Protein AF-A0A496WI89-F1 (afdb_monomer)

Foldseek 3Di:
DPDDFQVVQQVVVCVVCVVVPKHKFKKFFAPPCAQCLVVDDDDPVRGDHIWMWTDDPNDIDIGRSVQPQFFADPVFAAFDRGQWIWTDDPVGDDIDGGDADLAAEFKEKEWEWELLCVVPFFIKIKIKMKGGHPRLSVVVVDCVVDDVVVVQVVVVVVVCVQWVFDWDWPFTWDFPDQDRHNRMTMIMTMTTTDPQDDPDPPDPDLKIKGFACVLVQQDADPDLQFKDFRNRRYKYKYKYKYFASFFADWDKDKDWDDDQFKTWIWIWTGDGGMTMIMIMIGTNDRIDGSVCNVVSVLVSVLVNLVRIDMDGSHGDDPPDDSVVVVVVSNVVSVVVVVVVVVD

Solvent-accessible surface area (backbone atoms only — not comparable to full-atom values): 18658 Å² total; per-residue (Å²): 137,92,80,66,56,45,64,55,37,28,50,51,52,30,54,55,38,44,74,74,73,35,53,44,41,51,23,39,25,25,91,82,58,23,66,55,54,81,76,53,77,94,55,79,85,65,47,81,45,42,28,32,39,36,50,55,96,92,41,81,46,64,49,54,66,75,63,60,64,73,41,30,42,90,87,29,38,42,64,60,93,30,35,34,29,34,49,63,52,99,85,63,62,69,77,39,78,53,69,72,66,34,64,47,73,30,39,37,41,32,43,38,38,42,26,55,52,38,93,80,48,63,33,33,40,38,41,39,38,38,26,23,24,53,49,20,20,50,50,48,37,49,57,74,74,46,58,68,67,58,55,28,47,59,51,49,56,47,51,30,66,32,36,71,48,50,72,43,81,76,36,63,67,37,81,78,44,79,41,56,61,66,12,36,30,29,34,40,30,30,31,36,42,71,72,83,79,75,88,56,97,81,68,92,69,66,54,47,47,38,52,49,69,69,43,71,27,46,68,80,75,93,60,66,84,46,67,44,70,39,66,42,66,27,14,39,39,41,39,38,40,39,34,38,72,53,73,42,70,76,46,75,50,74,50,76,50,73,60,85,51,35,39,40,39,37,41,36,38,32,57,60,37,36,42,39,37,41,37,39,41,32,40,65,45,57,63,40,51,39,89,47,43,71,63,48,50,54,53,39,50,55,48,48,73,60,26,61,46,75,48,55,68,62,80,58,58,97,82,67,58,69,66,58,60,52,47,52,59,55,45,60,63,49,56,57,56,57,56,65,74,76,109

Sequence (343 aa):
KGAGDCKGKSNLLIVLLNSIGVTANPVLVNTRIGNALSHYKPSACHFNHVIIRVEMAGKTYYFDPTMQHQAGDFEHAAHLDLGYGLNLTAAGEDLVKLPRDISRKLFEIRHRFDFREAGKGNGSVTITRKFLAQHADRTRSYIASSEITDVQKDYFERAEEDCGLELLTVKPFTVVKDDANTNLLVTEEQYEITNMDSDDEDDEDDEVFVTTTFHRGFPYPDDKKFQLQISADGELEHYIDVLYPSEIPEEQCSSKASNPYFKYHKEVWSEGKALHFYTRVTPLREVVDHADIGEYESAARQLYRRRYSKFPYQSIAAGSTICVAMAALLLLASLIAAIIAVL

pLDDT: mean 85.81, std 16.45, range [30.09, 98.81]

Radius of gyration: 23.81 Å; Cα contacts (8 Å, |Δi|>4): 672; chains: 1; bounding box: 68×57×63 Å

Structure (mmCIF, N/CA/C/O backbone):
data_AF-A0A496WI89-F1
#
_entry.id   AF-A0A496WI89-F1
#
loop_
_atom_site.group_PDB
_atom_site.id
_atom_site.type_symbol
_atom_site.label_atom_id
_atom_site.label_alt_id
_atom_site.label_comp_id
_atom_site.label_asym_id
_atom_site.label_entity_id
_atom_site.label_seq_id
_atom_site.pdbx_PDB_ins_code
_atom_site.Cartn_x
_atom_site.Cartn_y
_atom_site.Cartn_z
_atom_site.occupancy
_atom_site.B_iso_or_equiv
_atom_site.auth_seq_id
_atom_site.auth_comp_id
_atom_site.auth_asym_id
_atom_site.auth_atom_id
_atom_site.pdbx_PDB_model_num
ATOM 1 N N . LYS A 1 1 ? -15.309 28.725 11.451 1.00 44.81 1 LYS A N 1
ATOM 2 C CA . LYS A 1 1 ? -14.575 28.000 12.519 1.00 44.81 1 LYS A CA 1
ATOM 3 C C . LYS A 1 1 ? -14.778 26.503 12.280 1.00 44.81 1 LYS A C 1
ATOM 5 O O . LYS A 1 1 ? -15.755 25.962 12.764 1.00 44.81 1 LYS A O 1
ATOM 10 N N . GLY A 1 2 ? -13.954 25.884 11.429 1.00 55.56 2 GLY A N 1
ATOM 11 C CA . GLY A 1 2 ? -14.119 24.489 10.974 1.00 55.56 2 GLY A CA 1
ATOM 12 C C . GLY A 1 2 ? -13.225 23.475 11.698 1.00 55.56 2 GLY A C 1
ATOM 13 O O . GLY A 1 2 ? -12.989 22.394 11.175 1.00 55.56 2 GLY A O 1
ATOM 14 N N . ALA A 1 3 ? -12.687 23.829 12.867 1.00 61.66 3 ALA A N 1
ATOM 15 C CA . ALA A 1 3 ? -11.814 22.959 13.647 1.00 61.66 3 ALA A CA 1
ATOM 16 C C . ALA A 1 3 ? -12.557 22.457 14.892 1.00 61.66 3 ALA A C 1
ATOM 18 O O . ALA A 1 3 ? -13.118 23.253 15.644 1.00 61.66 3 ALA A O 1
ATOM 19 N N . GLY A 1 4 ? -12.548 21.142 15.089 1.00 69.88 4 GLY A N 1
ATOM 20 C CA . GLY A 1 4 ? -13.033 20.451 16.279 1.00 69.88 4 GLY A CA 1
ATOM 21 C C . GLY A 1 4 ? -12.115 19.267 16.568 1.00 69.88 4 GLY A C 1
ATOM 22 O O . GLY A 1 4 ? -11.526 18.713 15.634 1.00 69.88 4 GLY A O 1
ATOM 23 N N . ASP A 1 5 ? -11.964 18.918 17.843 1.00 85.00 5 ASP A N 1
ATOM 24 C CA . ASP A 1 5 ? -11.234 17.721 18.263 1.00 85.00 5 ASP A CA 1
ATOM 25 C C . ASP A 1 5 ? -12.023 16.441 17.917 1.00 85.00 5 ASP A C 1
ATOM 27 O O . ASP A 1 5 ? -13.128 16.494 17.363 1.00 85.00 5 ASP A O 1
ATOM 31 N N . CYS A 1 6 ? -11.458 15.269 18.221 1.00 88.31 6 CYS A N 1
ATOM 32 C CA . CYS A 1 6 ? -12.109 13.992 17.927 1.00 88.31 6 CYS A CA 1
ATOM 33 C C . CYS A 1 6 ? -13.475 13.846 18.593 1.00 88.31 6 CYS A C 1
ATOM 35 O O . CYS A 1 6 ? -14.407 13.328 17.986 1.00 88.31 6 CYS A O 1
ATOM 37 N N . LYS A 1 7 ? -13.639 14.389 19.799 1.00 90.12 7 LYS A N 1
ATOM 38 C CA . LYS A 1 7 ? -14.901 14.346 20.537 1.00 90.12 7 LYS A CA 1
ATOM 39 C C . LYS A 1 7 ? -15.954 15.216 19.863 1.00 90.12 7 LYS A C 1
ATOM 41 O O . LYS A 1 7 ? -17.071 14.757 19.645 1.00 90.12 7 LYS A O 1
ATOM 46 N N . GLY A 1 8 ? -15.596 16.444 19.493 1.00 90.75 8 GLY A N 1
ATOM 47 C CA . GLY A 1 8 ? -16.490 17.389 18.836 1.00 90.75 8 GLY A CA 1
ATOM 48 C C . GLY A 1 8 ? -16.953 16.906 17.464 1.00 90.75 8 GLY A C 1
ATOM 49 O O . GLY A 1 8 ? -18.152 16.916 17.190 1.00 90.75 8 GLY A O 1
ATOM 50 N N . LYS A 1 9 ? -16.024 16.441 16.618 1.00 92.69 9 LYS A N 1
ATOM 51 C CA . LYS A 1 9 ? -16.350 15.942 15.271 1.00 92.69 9 LYS A CA 1
ATOM 52 C C . LYS A 1 9 ? -17.190 14.665 15.321 1.00 92.69 9 LYS A C 1
ATOM 54 O O . LYS A 1 9 ? -18.207 14.588 14.634 1.00 92.69 9 LYS A O 1
ATOM 59 N N . SER A 1 10 ? -16.814 13.708 16.171 1.00 93.56 10 SER A N 1
ATOM 60 C CA . SER A 1 10 ? -17.569 12.464 16.344 1.00 93.56 10 SER A CA 1
ATOM 61 C C . SER A 1 10 ? -18.965 12.720 16.899 1.00 93.56 10 SER A C 1
ATOM 63 O O . SER A 1 10 ? -19.940 12.226 16.339 1.00 93.56 10 SER A O 1
ATOM 65 N N . ASN A 1 11 ? -19.095 13.565 17.927 1.00 94.12 11 ASN A N 1
ATOM 66 C CA . ASN A 1 11 ? -20.400 13.909 18.489 1.00 94.12 11 ASN A CA 1
ATOM 67 C C . ASN A 1 11 ? -21.301 14.631 17.476 1.00 94.12 11 ASN A C 1
ATOM 69 O O . ASN A 1 11 ? -22.482 14.312 17.377 1.00 94.12 11 ASN A O 1
ATOM 73 N N . LEU A 1 12 ? -20.754 15.571 16.697 1.00 94.50 12 LEU A N 1
ATOM 74 C CA . LEU A 1 12 ? -21.520 16.261 15.659 1.00 94.50 12 LEU A CA 1
ATOM 75 C C . LEU A 1 12 ? -22.074 15.272 14.625 1.00 94.50 12 LEU A C 1
ATOM 77 O O . LEU A 1 12 ? -23.265 15.317 14.327 1.00 94.50 12 LEU A O 1
ATOM 81 N N . LEU A 1 13 ? -21.241 14.362 14.109 1.00 94.69 13 LEU A N 1
ATOM 82 C CA . LEU A 1 13 ? -21.689 13.389 13.113 1.00 94.69 13 LEU A CA 1
ATOM 83 C C . LEU A 1 13 ? -22.715 12.402 13.690 1.00 94.69 13 LEU A C 1
ATOM 85 O O . LEU A 1 13 ? -23.710 12.116 13.032 1.00 94.69 13 LEU A O 1
ATOM 89 N N . ILE A 1 14 ? -22.529 11.948 14.933 1.00 95.50 14 ILE A N 1
ATOM 90 C CA . ILE A 1 14 ? -23.504 11.100 15.637 1.00 95.50 14 ILE A CA 1
ATOM 91 C C . ILE A 1 14 ? -24.869 11.790 15.729 1.00 95.50 14 ILE A C 1
ATOM 93 O O . ILE A 1 14 ? -25.887 11.181 15.404 1.00 95.50 14 ILE A O 1
ATOM 97 N N . VAL A 1 15 ? -24.908 13.060 16.148 1.00 96.00 15 VAL A N 1
ATOM 98 C CA . VAL A 1 15 ? -26.162 13.825 16.258 1.00 96.00 15 VAL A CA 1
ATOM 99 C C . VAL A 1 15 ? -26.835 13.972 14.895 1.00 96.00 15 VAL A C 1
ATOM 101 O O . VAL A 1 15 ? -28.047 13.781 14.794 1.00 96.00 15 VAL A O 1
ATOM 104 N N . LEU A 1 16 ? -26.063 14.262 13.843 1.00 96.31 16 LEU A N 1
ATOM 105 C CA . LEU A 1 16 ? -26.594 14.392 12.487 1.00 96.31 16 LEU A CA 1
ATOM 106 C C . LEU A 1 16 ? -27.193 13.070 11.987 1.00 96.31 16 LEU A C 1
ATOM 108 O O . LEU A 1 16 ? -28.344 13.060 11.553 1.00 96.31 16 LEU A O 1
ATOM 112 N N . LEU A 1 17 ? -26.468 11.955 12.115 1.00 95.56 17 LEU A N 1
ATOM 113 C CA . LEU A 1 17 ? -26.939 10.630 11.696 1.00 95.56 17 LEU A CA 1
ATOM 114 C C . LEU A 1 17 ? -28.193 10.200 12.468 1.00 95.56 17 LEU A C 1
ATOM 116 O O . LEU A 1 17 ? -29.199 9.835 11.857 1.00 95.56 17 LEU A O 1
ATOM 120 N N . ASN A 1 18 ? -28.184 10.343 13.795 1.00 95.19 18 ASN A N 1
ATOM 121 C CA . ASN A 1 18 ? -29.340 9.989 14.618 1.00 95.19 18 ASN A CA 1
ATOM 122 C C . ASN A 1 18 ? -30.571 10.850 14.278 1.00 95.19 18 ASN A C 1
ATOM 124 O O . ASN A 1 18 ? -31.691 10.343 14.306 1.00 95.19 18 ASN A O 1
ATOM 128 N N . SER A 1 19 ? -30.395 12.124 13.901 1.00 96.81 19 SER A N 1
ATOM 129 C CA . SER A 1 19 ? -31.521 13.001 13.537 1.00 96.81 19 SER A CA 1
ATOM 130 C C . SER A 1 19 ? -32.219 12.618 12.225 1.00 96.81 19 SER A C 1
ATOM 132 O O . SER A 1 19 ? -33.384 12.963 12.038 1.00 96.81 19 SER A O 1
ATOM 134 N N . ILE A 1 20 ? -31.540 11.869 11.347 1.00 96.25 20 ILE A N 1
ATOM 135 C CA . ILE A 1 20 ? -32.110 11.312 10.110 1.00 96.25 20 ILE A CA 1
ATOM 136 C C . ILE A 1 20 ? -32.465 9.820 10.236 1.00 96.25 20 ILE A C 1
ATOM 138 O O . ILE A 1 20 ? -32.743 9.167 9.233 1.00 96.25 20 ILE A O 1
ATOM 142 N N . GLY A 1 21 ? -32.467 9.274 11.458 1.00 94.19 21 GLY A N 1
ATOM 143 C CA . GLY A 1 21 ? -32.852 7.886 11.731 1.00 94.19 21 GLY A CA 1
ATOM 144 C C . GLY A 1 21 ? -31.761 6.842 11.472 1.00 94.19 21 GLY A C 1
ATOM 145 O O . GLY A 1 21 ? -32.071 5.655 11.429 1.00 94.19 21 GLY A O 1
ATOM 146 N N . VAL A 1 22 ? -30.499 7.254 11.314 1.00 94.69 22 VAL A N 1
ATOM 147 C CA . VAL A 1 22 ? -29.350 6.342 11.211 1.00 94.69 22 VAL A CA 1
ATOM 148 C C . VAL A 1 22 ? -28.704 6.198 12.584 1.00 94.69 22 VAL A C 1
ATOM 150 O O . VAL A 1 22 ? -28.155 7.159 13.121 1.00 94.69 22 VAL A O 1
ATOM 153 N N . THR A 1 23 ? -28.753 4.995 13.155 1.00 93.88 23 THR A N 1
ATOM 154 C CA . THR A 1 23 ? -28.214 4.726 14.491 1.00 93.88 23 THR A CA 1
ATOM 155 C C . THR A 1 23 ? -26.692 4.850 14.502 1.00 93.88 23 THR A C 1
ATOM 157 O O . THR A 1 23 ? -25.988 4.084 13.840 1.00 93.88 23 THR A O 1
ATOM 160 N N . ALA A 1 24 ? -26.182 5.796 15.291 1.00 94.69 24 ALA A N 1
ATOM 161 C CA . ALA A 1 24 ? -24.753 6.016 15.476 1.00 94.69 24 ALA A CA 1
ATOM 162 C C . ALA A 1 24 ? -24.384 6.206 16.954 1.00 94.69 24 ALA A C 1
ATOM 164 O O . ALA A 1 24 ? -25.098 6.882 17.697 1.00 94.69 24 ALA A O 1
ATOM 165 N N . ASN A 1 25 ? -23.246 5.639 17.369 1.00 93.69 25 ASN A N 1
ATOM 166 C CA . ASN A 1 25 ? -22.744 5.692 18.748 1.00 93.69 25 ASN A CA 1
ATOM 167 C C . ASN A 1 25 ? -21.228 5.952 18.787 1.00 93.69 25 ASN A C 1
ATOM 169 O O . ASN A 1 25 ? -20.521 5.573 17.848 1.00 93.69 25 ASN A O 1
ATOM 173 N N . PRO A 1 26 ? -20.699 6.575 19.856 1.00 95.00 26 PRO A N 1
ATOM 174 C CA . PRO A 1 26 ? -19.266 6.787 19.989 1.00 95.00 26 PRO A CA 1
ATOM 175 C C . PRO A 1 26 ? -18.542 5.496 20.382 1.00 95.00 26 PRO A C 1
ATOM 177 O O . PRO A 1 26 ? -19.055 4.679 21.149 1.00 95.00 26 PRO A O 1
ATOM 180 N N . VAL A 1 27 ? -17.312 5.352 19.894 1.00 95.31 27 VAL A N 1
ATOM 181 C CA . VAL A 1 27 ? -16.417 4.242 20.238 1.00 95.31 27 VAL A CA 1
ATOM 182 C C . VAL A 1 27 ? -15.089 4.815 20.702 1.00 95.31 27 VAL A C 1
ATOM 184 O O . VAL A 1 27 ? -14.464 5.613 19.997 1.00 95.31 27 VAL A O 1
ATOM 187 N N . LEU A 1 28 ? -14.657 4.421 21.897 1.00 94.44 28 LEU A N 1
ATOM 188 C CA . LEU A 1 28 ? -13.350 4.794 22.426 1.00 94.44 28 LEU A CA 1
ATOM 189 C C . LEU A 1 28 ? -12.292 3.824 21.911 1.00 94.44 28 LEU A C 1
ATOM 191 O O . LEU A 1 28 ? -12.467 2.610 21.982 1.00 94.44 28 LEU A O 1
ATOM 195 N N . VAL A 1 29 ? -11.177 4.359 21.429 1.00 94.75 29 VAL A N 1
ATOM 196 C CA . VAL A 1 29 ? -10.090 3.577 20.827 1.00 94.75 29 VAL A CA 1
ATOM 197 C C . VAL A 1 29 ? -8.729 4.090 21.294 1.00 94.75 29 VAL A C 1
ATOM 199 O O . VAL A 1 29 ? -8.611 5.161 21.904 1.00 94.75 29 VAL A O 1
ATOM 202 N N . ASN A 1 30 ? -7.685 3.319 20.996 1.00 93.75 30 ASN A N 1
ATOM 203 C CA . ASN A 1 30 ? -6.306 3.755 21.147 1.00 93.75 30 ASN A CA 1
ATOM 204 C C . ASN A 1 30 ? -5.579 3.691 19.801 1.00 93.75 30 ASN A C 1
ATOM 206 O O . ASN A 1 30 ? -5.366 2.615 19.255 1.00 93.75 30 ASN A O 1
ATOM 210 N N . THR A 1 31 ? -5.143 4.844 19.301 1.00 90.06 31 THR A N 1
ATOM 211 C CA . THR A 1 31 ? -4.475 4.973 17.994 1.00 90.06 31 THR A CA 1
ATOM 212 C C . THR A 1 31 ? -3.024 4.489 17.965 1.00 90.06 31 THR A C 1
ATOM 214 O O . THR A 1 31 ? -2.379 4.575 16.927 1.00 90.06 31 THR A O 1
ATOM 217 N N . ARG A 1 32 ? -2.472 4.032 19.098 1.00 86.94 32 ARG A N 1
ATOM 218 C CA . ARG A 1 32 ? -1.053 3.658 19.230 1.00 86.94 32 ARG A CA 1
ATOM 219 C C . ARG A 1 32 ? -0.836 2.186 19.546 1.00 86.94 32 ARG A C 1
ATOM 221 O O . ARG A 1 32 ? 0.084 1.595 19.003 1.00 86.94 32 ARG A O 1
ATOM 228 N N . ILE A 1 33 ? -1.636 1.610 20.444 1.00 85.25 33 ILE A N 1
ATOM 229 C CA . ILE A 1 33 ? -1.416 0.228 20.914 1.00 85.25 33 ILE A CA 1
ATOM 230 C C . ILE A 1 33 ? -2.251 -0.811 20.153 1.00 85.25 33 ILE A C 1
ATOM 232 O O . ILE A 1 33 ? -1.965 -1.999 20.259 1.00 85.25 33 ILE A O 1
ATOM 236 N N . GLY A 1 34 ? -3.261 -0.381 19.384 1.00 84.94 34 GLY A N 1
ATOM 237 C CA . GLY A 1 34 ? -4.021 -1.229 18.462 1.00 84.94 34 GLY A CA 1
ATOM 238 C C . GLY A 1 34 ? -4.510 -2.540 19.088 1.00 84.94 34 GLY A C 1
ATOM 239 O O . GLY A 1 34 ? -5.256 -2.544 20.069 1.00 84.94 34 GLY A O 1
ATOM 240 N N . ASN A 1 35 ? -4.051 -3.665 18.530 1.00 84.88 35 ASN A N 1
ATOM 241 C CA . ASN A 1 35 ? -4.403 -5.016 18.977 1.00 84.88 35 ASN A CA 1
ATOM 242 C C . ASN A 1 35 ? -4.004 -5.316 20.426 1.00 84.88 35 ASN A C 1
ATOM 244 O O . ASN A 1 35 ? -4.680 -6.099 21.086 1.00 84.88 35 ASN A O 1
ATOM 248 N N . ALA A 1 36 ? -2.965 -4.665 20.952 1.00 84.38 36 ALA A N 1
ATOM 249 C CA . ALA A 1 36 ? -2.506 -4.913 22.312 1.00 84.38 36 ALA A CA 1
ATOM 250 C C . ALA A 1 36 ? -3.501 -4.427 23.378 1.00 84.38 36 ALA A C 1
ATOM 252 O O . ALA A 1 36 ? -3.414 -4.875 24.519 1.00 84.38 36 ALA A O 1
ATOM 253 N N . LEU A 1 37 ? -4.462 -3.551 23.033 1.00 87.75 37 LEU A N 1
ATOM 254 C CA . LEU A 1 37 ? -5.436 -2.988 23.977 1.00 87.75 37 LEU A CA 1
ATOM 255 C C . LEU A 1 37 ? -6.208 -4.071 24.754 1.00 87.75 37 LEU A C 1
ATOM 257 O O . LEU A 1 37 ? -6.473 -3.879 25.939 1.00 87.75 37 LEU A O 1
ATOM 261 N N . SER A 1 38 ? -6.500 -5.224 24.140 1.00 87.25 38 SER A N 1
ATOM 262 C CA . SER A 1 38 ? -7.197 -6.343 24.797 1.00 87.25 38 SER A CA 1
ATOM 263 C C . SER A 1 38 ? -6.405 -6.998 25.935 1.00 87.25 38 SER A C 1
ATOM 265 O O . SER A 1 38 ? -6.982 -7.717 26.746 1.00 87.25 38 SER A O 1
ATOM 267 N N . HIS A 1 39 ? -5.092 -6.768 26.014 1.00 85.44 39 HIS A N 1
ATOM 268 C CA . HIS A 1 39 ? -4.224 -7.312 27.062 1.00 85.44 39 HIS A CA 1
ATOM 269 C C . HIS A 1 39 ? -4.028 -6.352 28.246 1.00 85.44 39 HIS A C 1
ATOM 271 O O . HIS A 1 39 ? -3.444 -6.734 29.264 1.00 85.44 39 HIS A O 1
ATOM 277 N N . TYR A 1 40 ? -4.517 -5.112 28.147 1.00 85.50 40 TYR A N 1
ATOM 278 C CA . TYR A 1 40 ? -4.438 -4.140 29.233 1.00 85.50 40 TYR A CA 1
ATOM 279 C C . TYR A 1 40 ? -5.596 -4.309 30.218 1.00 85.50 40 TYR A C 1
ATOM 281 O O . TYR A 1 40 ? -6.720 -4.651 29.857 1.00 85.50 40 TYR A O 1
ATOM 289 N N . LYS A 1 41 ? -5.337 -4.001 31.493 1.00 87.06 41 LYS A N 1
ATOM 290 C CA . LYS A 1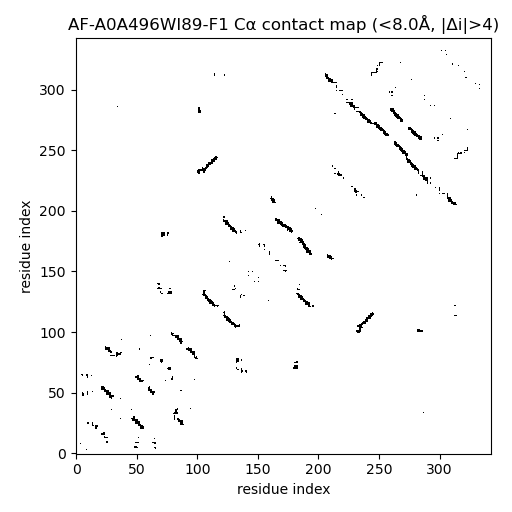 41 ? -6.406 -3.917 32.496 1.00 87.06 41 LYS A CA 1
ATOM 291 C C . LYS A 1 41 ? -7.378 -2.777 32.152 1.00 87.06 41 LYS A C 1
ATOM 293 O O . LYS A 1 41 ? -6.931 -1.755 31.622 1.00 87.06 41 LYS A O 1
ATOM 298 N N . PRO A 1 42 ? -8.669 -2.889 32.511 1.00 85.56 42 PRO A N 1
ATOM 299 C CA . PRO A 1 42 ? -9.629 -1.810 32.304 1.00 85.56 42 PRO A CA 1
ATOM 300 C C . PRO A 1 42 ? -9.150 -0.495 32.931 1.00 85.56 42 PRO A C 1
ATOM 302 O O . PRO A 1 42 ? -8.858 -0.430 34.125 1.00 85.56 42 PRO A O 1
ATOM 305 N N . SER A 1 43 ? -9.045 0.552 32.116 1.00 88.94 43 SER A N 1
ATOM 306 C CA . SER A 1 43 ? -8.728 1.911 32.557 1.00 88.94 43 SER A CA 1
ATOM 307 C C . SER A 1 43 ? -9.164 2.912 31.496 1.00 88.94 43 SER A C 1
ATOM 309 O O . SER A 1 43 ? -8.876 2.733 30.313 1.00 88.94 43 SER A O 1
ATOM 311 N N . ALA A 1 44 ? -9.802 4.002 31.923 1.00 86.06 44 ALA A N 1
ATOM 312 C CA . ALA A 1 44 ? -10.177 5.094 31.027 1.00 86.06 44 ALA A CA 1
ATOM 313 C C . ALA A 1 44 ? -8.951 5.759 30.369 1.00 86.06 44 ALA A C 1
ATOM 315 O O . ALA A 1 44 ? -9.055 6.277 29.260 1.00 86.06 44 ALA A O 1
ATOM 316 N N . CYS A 1 45 ? -7.777 5.700 31.011 1.00 89.88 45 CYS A N 1
ATOM 317 C CA . CYS A 1 45 ? -6.537 6.284 3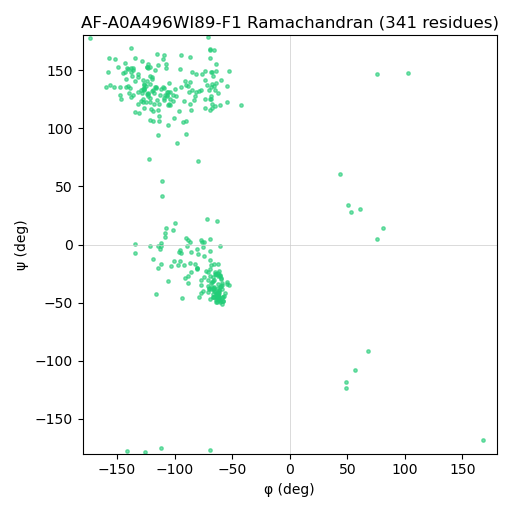0.493 1.00 89.88 45 CYS A CA 1
ATOM 318 C C . CYS A 1 45 ? -5.977 5.551 29.263 1.00 89.88 45 CYS A C 1
ATOM 320 O O . CYS A 1 45 ? -5.082 6.076 28.605 1.00 89.88 45 CYS A O 1
ATOM 322 N N . HIS A 1 46 ? -6.471 4.348 28.948 1.00 91.94 46 HIS A N 1
ATOM 323 C CA . HIS A 1 46 ? -6.033 3.604 27.767 1.00 91.94 46 HIS A CA 1
ATOM 324 C C . HIS A 1 46 ? -6.693 4.082 26.472 1.00 91.94 46 HIS A C 1
ATOM 326 O O . HIS A 1 46 ? -6.257 3.662 25.408 1.00 91.94 46 HIS A O 1
ATOM 332 N N . PHE A 1 47 ? -7.689 4.968 26.523 1.00 93.50 47 PHE A N 1
ATOM 333 C CA . PHE A 1 47 ? -8.349 5.490 25.328 1.00 93.50 47 PHE A CA 1
ATOM 334 C C . PHE A 1 47 ? -7.889 6.919 25.042 1.00 93.50 47 PHE A C 1
ATOM 336 O O . PHE A 1 47 ? -8.056 7.813 25.871 1.00 93.50 47 PHE A O 1
ATOM 343 N N . ASN A 1 48 ? -7.307 7.139 23.863 1.00 92.62 48 ASN A N 1
ATOM 344 C CA . ASN A 1 48 ? -6.750 8.435 23.463 1.00 92.62 48 ASN A CA 1
ATOM 345 C C . ASN A 1 48 ? -7.515 9.095 22.306 1.00 92.62 48 ASN A C 1
ATOM 347 O O . ASN A 1 48 ? -7.186 10.220 21.932 1.00 92.62 48 ASN A O 1
ATOM 351 N N . HIS A 1 49 ? -8.522 8.416 21.746 1.00 95.94 49 HIS A N 1
ATOM 352 C CA . HIS A 1 49 ? -9.256 8.882 20.574 1.00 95.94 49 HIS A CA 1
ATOM 353 C C . HIS A 1 49 ? -10.695 8.351 20.543 1.00 95.94 49 HIS A C 1
ATOM 355 O O . HIS A 1 49 ? -11.023 7.379 21.229 1.00 95.94 49 HIS A O 1
ATOM 361 N N . VAL A 1 50 ? -11.562 9.021 19.777 1.00 94.88 50 VAL A N 1
ATOM 362 C CA . VAL A 1 50 ? -12.994 8.702 19.670 1.00 94.88 50 VAL A CA 1
ATOM 363 C C . VAL A 1 50 ? -13.407 8.657 18.208 1.00 94.88 50 VAL A C 1
ATOM 365 O O . VAL A 1 50 ? -13.331 9.671 17.514 1.00 94.88 50 VAL A O 1
ATOM 368 N N . ILE A 1 51 ? -13.910 7.504 17.784 1.00 95.75 51 ILE A N 1
ATOM 369 C CA . ILE A 1 51 ? -14.493 7.274 16.458 1.00 95.75 51 ILE A CA 1
ATOM 370 C C . ILE A 1 51 ? -16.002 7.039 16.598 1.00 95.75 51 ILE A C 1
ATOM 372 O O . ILE A 1 51 ? -16.555 7.132 17.701 1.00 95.75 51 ILE A O 1
ATOM 376 N N . ILE A 1 52 ? -16.677 6.721 15.495 1.00 95.12 52 ILE A N 1
ATOM 377 C CA . ILE A 1 52 ? -18.106 6.411 15.502 1.00 95.12 52 ILE A CA 1
ATOM 378 C C . ILE A 1 52 ? -18.375 5.008 14.963 1.00 95.12 52 ILE A C 1
ATOM 380 O O . ILE A 1 52 ? -17.711 4.545 14.037 1.00 95.12 52 ILE A O 1
ATOM 384 N N . ARG A 1 53 ? -19.385 4.358 15.535 1.00 94.19 53 ARG A N 1
ATOM 385 C CA . ARG A 1 53 ? -20.017 3.140 15.030 1.00 94.19 53 ARG A CA 1
ATOM 386 C C . ARG A 1 53 ? -21.355 3.518 14.413 1.00 94.19 53 ARG A C 1
ATOM 388 O O . ARG A 1 53 ? -22.129 4.216 15.063 1.00 94.19 53 ARG A O 1
ATOM 395 N N . VAL A 1 54 ? -21.628 3.049 13.201 1.00 93.19 54 VAL A N 1
ATOM 396 C CA . VAL A 1 54 ? -22.851 3.329 12.439 1.00 93.19 54 VAL A CA 1
ATOM 397 C C . VAL A 1 54 ? -23.519 2.015 12.053 1.00 93.19 54 VAL A C 1
ATOM 399 O O . VAL A 1 54 ? -22.868 1.129 11.503 1.00 93.19 54 VAL A O 1
ATOM 402 N N . GLU A 1 55 ? -24.815 1.889 12.322 1.00 91.75 55 GLU A N 1
ATOM 403 C CA . GLU A 1 55 ? -25.626 0.751 11.886 1.00 91.75 55 GLU A CA 1
ATOM 404 C C . GLU A 1 55 ? -26.502 1.146 10.701 1.00 91.75 55 GLU A C 1
ATOM 406 O O . GLU A 1 55 ? -27.270 2.106 10.768 1.00 91.75 55 GLU A O 1
ATOM 411 N N . MET A 1 56 ? -26.406 0.393 9.606 1.00 87.62 56 MET A N 1
ATOM 412 C CA . MET A 1 56 ? -27.190 0.653 8.402 1.00 87.62 56 MET A CA 1
ATOM 413 C C . MET A 1 56 ? -27.349 -0.608 7.564 1.00 87.62 56 MET A C 1
ATOM 415 O O . MET A 1 56 ? -26.404 -1.372 7.393 1.00 87.62 56 MET A O 1
ATOM 419 N N . ALA A 1 57 ? -28.563 -0.835 7.051 1.00 86.50 57 ALA A N 1
ATOM 420 C CA . ALA A 1 57 ? -28.912 -2.018 6.257 1.00 86.50 57 ALA A CA 1
ATOM 421 C C . ALA A 1 57 ? -28.505 -3.359 6.919 1.00 86.50 57 ALA A C 1
ATOM 423 O O . ALA A 1 57 ? -28.122 -4.308 6.241 1.00 86.50 57 ALA A O 1
ATOM 424 N N . GLY A 1 58 ? -28.560 -3.431 8.256 1.00 87.69 58 GLY A N 1
ATOM 425 C CA . GLY A 1 58 ? -28.175 -4.618 9.032 1.00 87.69 58 GLY A CA 1
ATOM 426 C C . GLY A 1 58 ? -26.664 -4.853 9.159 1.00 87.69 58 GLY A C 1
ATOM 427 O O . GLY A 1 58 ? -26.259 -5.858 9.737 1.00 87.69 58 GLY A O 1
ATOM 428 N N . LYS A 1 59 ? -25.827 -3.942 8.649 1.00 89.69 59 LYS A N 1
ATOM 429 C CA . LYS A 1 59 ? -24.365 -3.980 8.768 1.00 89.69 59 LYS A CA 1
ATOM 430 C C . LYS A 1 59 ? -23.871 -2.909 9.744 1.00 89.69 59 LYS A C 1
ATOM 432 O O . LYS A 1 59 ? -24.510 -1.876 9.941 1.00 89.69 59 LYS A O 1
ATOM 437 N N . THR A 1 60 ? -22.727 -3.181 10.367 1.00 90.12 60 THR A N 1
ATOM 438 C CA . THR A 1 60 ? -22.030 -2.252 11.265 1.00 90.12 60 THR A CA 1
ATOM 439 C C . THR A 1 60 ? -20.805 -1.690 10.557 1.00 90.12 60 THR A C 1
ATOM 441 O O . THR A 1 60 ? -19.994 -2.457 10.043 1.00 90.12 60 THR A O 1
ATOM 444 N N . TYR A 1 61 ? -20.648 -0.372 10.596 1.00 91.12 61 TYR A N 1
ATOM 445 C CA . TYR A 1 61 ? -19.512 0.351 10.037 1.00 91.12 61 TYR A CA 1
ATOM 446 C C . TYR A 1 61 ? -18.828 1.189 11.111 1.00 91.12 61 TYR A C 1
ATOM 448 O O . TYR A 1 61 ? -19.473 1.646 12.056 1.00 91.12 61 TYR A O 1
ATOM 456 N N . TYR A 1 62 ? -17.529 1.416 10.945 1.00 92.94 62 TYR A N 1
ATOM 457 C CA . TYR A 1 62 ? -16.737 2.266 11.825 1.00 92.94 62 TYR A CA 1
ATOM 458 C C . TYR A 1 62 ? -16.079 3.364 11.001 1.00 92.94 62 TYR A C 1
ATOM 460 O O . TYR A 1 62 ? -15.432 3.074 10.000 1.00 92.94 62 TYR A O 1
ATOM 468 N N . PHE A 1 63 ? -16.235 4.612 11.435 1.00 92.12 63 PHE A N 1
ATOM 469 C CA . PHE A 1 63 ? -15.672 5.776 10.753 1.00 92.12 63 PHE A CA 1
ATOM 470 C C . PHE A 1 63 ? -14.953 6.668 11.747 1.00 92.12 63 PHE A C 1
ATOM 472 O O . PHE A 1 63 ? -15.417 6.839 12.875 1.00 92.12 63 PHE A O 1
ATOM 479 N N . ASP A 1 64 ? -13.856 7.278 11.311 1.00 93.31 64 ASP A N 1
ATOM 480 C CA . ASP A 1 64 ? -13.154 8.302 12.072 1.00 93.31 64 ASP A CA 1
ATOM 481 C C . ASP A 1 64 ? -13.439 9.676 11.451 1.00 93.31 64 ASP A C 1
ATOM 483 O O . ASP A 1 64 ? -12.837 10.034 10.439 1.00 93.31 64 ASP A O 1
ATOM 487 N N . PRO A 1 65 ? -14.319 10.501 12.044 1.00 91.88 65 PRO A N 1
ATOM 488 C CA . PRO A 1 65 ? -14.677 11.804 11.479 1.00 91.88 65 PRO A CA 1
ATOM 489 C C . PRO A 1 65 ? -13.532 12.825 11.527 1.00 91.88 65 PRO A C 1
ATOM 491 O O . PRO A 1 65 ? -13.674 13.949 11.040 1.00 91.88 65 PRO A O 1
ATOM 494 N N . THR A 1 66 ? -12.403 12.480 12.154 1.00 89.62 66 THR A N 1
ATOM 495 C CA . THR A 1 66 ? -11.204 13.318 12.170 1.00 89.62 66 THR A CA 1
ATOM 496 C C . THR A 1 66 ? -10.303 13.101 10.964 1.00 89.62 66 THR A C 1
ATOM 498 O O . THR A 1 66 ? -9.582 14.037 10.606 1.00 89.62 66 THR A O 1
ATOM 501 N N . MET A 1 67 ? -10.387 11.935 10.315 1.00 89.25 67 MET A N 1
ATOM 502 C CA . MET A 1 67 ? -9.669 11.648 9.077 1.00 89.25 67 MET A CA 1
ATOM 503 C C . MET A 1 67 ? -10.262 12.466 7.923 1.00 89.25 67 MET A C 1
ATOM 505 O O . MET A 1 67 ? -11.480 12.550 7.748 1.00 89.25 67 MET A O 1
ATOM 509 N N . GLN A 1 68 ? -9.388 13.092 7.140 1.00 86.12 68 GLN A N 1
ATOM 510 C CA . GLN A 1 68 ? -9.765 13.882 5.968 1.00 86.12 68 GLN A CA 1
ATOM 511 C C . GLN A 1 68 ? -9.690 13.024 4.704 1.00 86.12 68 GLN A C 1
ATOM 513 O O . GLN A 1 68 ? -9.080 11.960 4.716 1.00 86.12 68 GLN A O 1
ATOM 518 N N . HIS A 1 69 ? -10.332 13.485 3.628 1.00 90.88 69 HIS A N 1
ATOM 519 C CA . HIS A 1 69 ? -10.278 12.851 2.304 1.00 90.88 69 HIS A CA 1
ATOM 520 C C . HIS A 1 69 ? -10.637 11.354 2.280 1.00 90.88 69 HIS A C 1
ATOM 522 O O . HIS A 1 69 ? -10.176 10.631 1.400 1.00 90.88 69 HIS A O 1
ATOM 528 N N . GLN A 1 70 ? -11.478 10.914 3.223 1.00 92.12 70 GLN A N 1
ATOM 529 C CA . GLN A 1 70 ? -12.084 9.586 3.204 1.00 92.12 70 GLN A CA 1
ATOM 530 C C . GLN A 1 70 ? -13.074 9.496 2.045 1.00 92.12 70 GLN A C 1
ATOM 532 O O . GLN A 1 70 ? -13.963 10.344 1.922 1.00 92.12 70 GLN A O 1
ATOM 537 N N . ALA A 1 71 ? -12.922 8.472 1.216 1.00 93.19 71 ALA A N 1
ATOM 538 C CA . ALA A 1 71 ? -13.819 8.180 0.109 1.00 93.19 71 ALA A CA 1
ATOM 539 C C . ALA A 1 71 ? -14.344 6.736 0.182 1.00 93.19 71 ALA A C 1
ATOM 541 O O . ALA A 1 71 ? -14.021 5.960 1.083 1.00 93.19 71 ALA A O 1
ATOM 542 N N . GLY A 1 72 ? -15.145 6.364 -0.807 1.00 92.50 72 GLY A N 1
ATOM 543 C CA . GLY A 1 72 ? -15.765 5.055 -0.927 1.00 92.50 72 GLY A CA 1
ATOM 544 C C . GLY A 1 72 ? -17.230 5.062 -0.531 1.00 92.50 72 GLY A C 1
ATOM 545 O O . GLY A 1 72 ? -17.658 5.784 0.370 1.00 92.50 72 GLY A O 1
ATOM 546 N N . ASP A 1 73 ? -17.996 4.206 -1.195 1.00 90.12 73 ASP A N 1
ATOM 547 C CA . ASP A 1 73 ? -19.242 3.706 -0.629 1.00 90.12 73 ASP A CA 1
ATOM 548 C C . ASP A 1 73 ? -18.965 2.762 0.562 1.00 90.12 73 ASP A C 1
ATOM 550 O O . ASP A 1 73 ? -17.825 2.527 0.963 1.00 90.12 73 ASP A O 1
ATOM 554 N N . PHE A 1 74 ? -20.018 2.185 1.133 1.00 84.00 74 PHE A N 1
ATOM 555 C CA . PHE A 1 74 ? -19.905 1.297 2.290 1.00 84.00 74 PHE A CA 1
ATOM 556 C C . PHE A 1 74 ? -19.104 0.012 2.053 1.00 84.00 74 PHE A C 1
ATOM 558 O O . PHE A 1 74 ? -18.597 -0.554 3.017 1.00 84.00 74 PHE A O 1
ATOM 565 N N . GLU A 1 75 ? -18.992 -0.465 0.815 1.00 84.88 75 GLU A N 1
ATOM 566 C CA . GLU A 1 75 ? -18.210 -1.664 0.491 1.00 84.88 75 GLU A CA 1
ATOM 567 C C . GLU A 1 75 ? -16.746 -1.304 0.194 1.00 84.88 75 GLU A C 1
ATOM 569 O O . GLU A 1 75 ? -15.838 -2.108 0.410 1.00 84.88 75 GLU A O 1
ATOM 574 N N . HIS A 1 76 ? -16.495 -0.079 -0.276 1.00 89.88 76 HIS A N 1
ATOM 575 C CA . HIS A 1 76 ? -15.167 0.371 -0.678 1.00 89.88 76 HIS A CA 1
ATOM 576 C C . HIS A 1 76 ? -14.445 1.227 0.364 1.00 89.88 76 HIS A C 1
ATOM 578 O 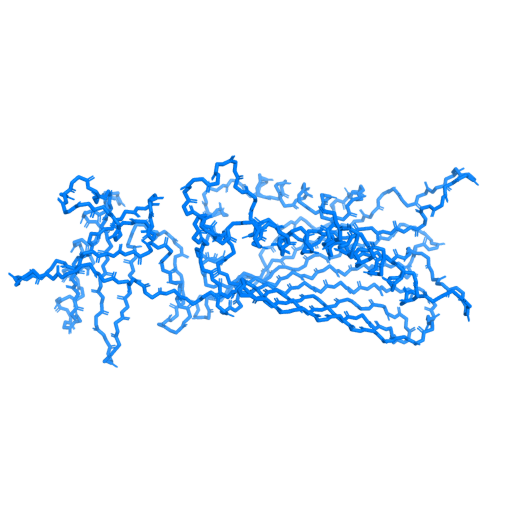O . HIS A 1 76 ? -13.225 1.382 0.236 1.00 89.88 76 HIS A O 1
ATOM 584 N N . ALA A 1 77 ? -15.150 1.731 1.380 1.00 88.81 77 ALA A N 1
ATOM 585 C CA . ALA A 1 77 ? -14.595 2.530 2.466 1.00 88.81 77 ALA A CA 1
ATOM 586 C C . ALA A 1 77 ? -13.404 1.843 3.155 1.00 88.81 77 ALA A C 1
ATOM 588 O O . ALA A 1 77 ? -13.304 0.614 3.235 1.00 88.81 77 ALA A O 1
ATOM 589 N N . ALA A 1 78 ? -12.480 2.663 3.651 1.00 89.31 78 ALA A N 1
ATOM 590 C CA . ALA A 1 78 ? -11.345 2.208 4.435 1.00 89.31 78 ALA A CA 1
ATOM 591 C C . ALA A 1 78 ? -11.796 1.602 5.771 1.00 89.31 78 ALA A C 1
ATOM 593 O O . ALA A 1 78 ? -12.625 2.173 6.480 1.00 89.31 78 ALA A O 1
ATOM 594 N N . HIS A 1 79 ? -11.199 0.472 6.149 1.00 88.12 79 HIS A N 1
ATOM 595 C CA . HIS A 1 79 ? -11.285 -0.015 7.522 1.00 88.12 79 HIS A CA 1
ATOM 596 C C . HIS A 1 79 ? -10.253 0.708 8.392 1.00 88.12 79 HIS A C 1
ATOM 598 O O . HIS A 1 79 ? -9.162 1.058 7.940 1.00 88.12 79 HIS A O 1
ATOM 604 N N . LEU A 1 80 ? -10.600 0.934 9.657 1.00 89.19 80 LEU A N 1
ATOM 605 C CA . LEU A 1 80 ? -9.714 1.597 10.606 1.00 89.19 80 LEU A CA 1
ATOM 606 C C . LEU A 1 80 ? -8.788 0.571 11.265 1.00 89.19 80 LEU A C 1
ATOM 608 O O . LEU A 1 80 ? -9.245 -0.343 11.951 1.00 89.19 80 LEU A O 1
ATOM 612 N N . ASP A 1 81 ? -7.479 0.752 11.106 1.00 87.25 81 ASP A N 1
ATOM 613 C CA . ASP A 1 81 ? -6.457 -0.094 11.733 1.00 87.25 81 ASP A CA 1
ATOM 614 C C . ASP A 1 81 ? -6.232 0.300 13.203 1.00 87.25 81 ASP A C 1
ATOM 616 O O . ASP A 1 81 ? -5.254 0.953 13.565 1.00 87.25 81 ASP A O 1
ATOM 620 N N . LEU A 1 82 ? -7.217 -0.018 14.046 1.00 89.94 82 LEU A N 1
ATOM 621 C CA . LEU A 1 82 ? -7.271 0.398 15.455 1.00 89.94 82 LEU A CA 1
ATOM 622 C C . LEU A 1 82 ? -7.345 -0.781 16.439 1.00 89.94 82 LEU A C 1
ATOM 624 O O . LEU A 1 82 ? -7.343 -0.575 17.651 1.00 89.94 82 LEU A O 1
ATOM 628 N N . GLY A 1 83 ? -7.387 -2.020 15.942 1.00 90.81 83 GLY A N 1
ATOM 629 C CA . GLY A 1 83 ? -7.440 -3.230 16.763 1.00 90.81 83 GLY A CA 1
ATOM 630 C C . GLY A 1 83 ? -8.760 -3.383 17.517 1.00 90.81 83 GLY A C 1
ATOM 631 O O . GLY A 1 83 ? -9.695 -3.975 16.987 1.00 90.81 83 GLY A O 1
ATOM 632 N N . TYR A 1 84 ? -8.841 -2.873 18.746 1.00 92.56 84 TYR A N 1
ATOM 633 C CA . TYR A 1 84 ? -10.027 -2.974 19.605 1.00 92.56 84 TYR A CA 1
ATOM 634 C C . TYR A 1 84 ? -10.620 -1.601 19.936 1.00 92.56 84 TYR A C 1
ATOM 636 O O . TYR A 1 84 ? -9.906 -0.606 20.062 1.00 92.56 84 TYR A O 1
ATOM 644 N N . GLY A 1 85 ? -11.936 -1.567 20.142 1.00 93.69 85 GLY A N 1
ATOM 645 C CA . GLY A 1 85 ? -12.663 -0.385 20.595 1.00 93.69 85 GLY A CA 1
ATOM 646 C C . GLY A 1 85 ? -13.684 -0.711 21.679 1.00 93.69 85 GLY A C 1
ATOM 647 O O . GLY A 1 85 ? -14.206 -1.820 21.745 1.00 93.69 85 GLY A O 1
ATOM 648 N N . LEU A 1 86 ? -13.969 0.269 22.533 1.00 93.75 86 LEU A N 1
ATOM 649 C CA . LEU A 1 86 ? -15.040 0.209 23.521 1.00 93.75 86 LEU A CA 1
ATOM 650 C C . LEU A 1 86 ? -16.247 0.983 22.993 1.00 93.75 86 LEU A C 1
ATOM 652 O O . LEU A 1 86 ? -16.211 2.216 22.924 1.00 93.75 86 LEU A O 1
ATOM 656 N N . ASN A 1 87 ? -17.311 0.271 22.632 1.00 91.62 87 ASN A N 1
ATOM 657 C CA . ASN A 1 87 ? -18.573 0.899 22.256 1.00 91.62 87 ASN A CA 1
ATOM 658 C C . ASN A 1 87 ? -19.215 1.524 23.498 1.00 91.62 87 ASN A C 1
ATOM 660 O O . ASN A 1 87 ? -19.445 0.853 24.504 1.00 91.62 87 ASN A O 1
ATOM 664 N N . LEU A 1 88 ? -19.533 2.814 23.431 1.00 88.44 88 LEU A N 1
ATOM 665 C CA . LEU A 1 88 ? -20.228 3.485 24.521 1.00 88.44 88 LEU A CA 1
ATOM 666 C C . LEU A 1 88 ? -21.736 3.374 24.311 1.00 88.44 88 LEU A C 1
ATOM 668 O O . LEU A 1 88 ? -22.342 4.184 23.610 1.00 88.44 88 LEU A O 1
ATOM 672 N N . THR A 1 89 ? -22.336 2.371 24.944 1.00 80.38 89 THR A N 1
ATOM 673 C CA . THR A 1 89 ? -23.790 2.217 25.049 1.00 80.38 89 THR A CA 1
ATOM 674 C C . THR A 1 89 ? -24.254 2.489 26.480 1.00 80.38 89 THR A C 1
ATOM 676 O O . THR A 1 89 ? -23.458 2.483 27.420 1.00 80.38 89 THR A O 1
ATOM 679 N N . ALA A 1 90 ? -25.555 2.725 26.672 1.00 73.06 90 ALA A N 1
ATOM 680 C CA . ALA A 1 90 ? -26.117 2.995 27.999 1.00 73.06 90 ALA A CA 1
ATOM 681 C C . ALA A 1 90 ? -25.944 1.824 28.989 1.00 73.06 90 ALA A C 1
ATOM 683 O O . ALA A 1 90 ? -25.886 2.053 30.194 1.00 73.06 90 ALA A O 1
ATOM 684 N N . ALA A 1 91 ? -25.860 0.587 28.488 1.00 77.62 91 ALA A N 1
ATOM 685 C CA . ALA A 1 91 ? -25.663 -0.611 29.304 1.00 77.62 91 ALA A CA 1
ATOM 686 C C . ALA A 1 91 ? -24.180 -0.916 29.594 1.00 77.62 91 ALA A C 1
ATOM 688 O O . ALA A 1 91 ? -23.891 -1.687 30.507 1.00 77.62 91 ALA A O 1
ATOM 689 N N . GLY A 1 92 ? -23.254 -0.299 28.849 1.00 71.88 92 GLY A N 1
ATOM 690 C CA . GLY A 1 92 ? -21.852 -0.710 28.793 1.00 71.88 92 GLY A CA 1
ATOM 691 C C . GLY A 1 92 ? -21.659 -1.976 27.949 1.00 71.88 92 GLY A C 1
ATOM 692 O O . GLY A 1 92 ? -22.529 -2.842 27.898 1.00 71.88 92 GLY A O 1
ATOM 693 N N . GLU A 1 93 ? -20.516 -2.076 27.273 1.00 81.94 93 GLU A N 1
ATOM 694 C CA . GLU A 1 93 ? -20.127 -3.240 26.465 1.00 81.94 93 GLU A CA 1
ATOM 695 C C . GLU A 1 93 ? -18.675 -3.638 26.753 1.00 81.94 93 GLU A C 1
ATOM 697 O O . GLU A 1 93 ? -17.890 -2.838 27.267 1.00 81.94 93 GLU A O 1
ATOM 702 N N . ASP A 1 94 ? -18.324 -4.878 26.411 1.00 87.75 94 ASP A N 1
ATOM 703 C CA . ASP A 1 94 ? -16.936 -5.334 26.374 1.00 87.75 94 ASP A CA 1
ATOM 704 C C . ASP A 1 94 ? -16.156 -4.661 25.228 1.00 87.75 94 ASP A C 1
ATOM 706 O O . ASP A 1 94 ? -16.721 -4.030 24.329 1.00 87.75 94 ASP A O 1
ATOM 710 N N . LEU A 1 95 ? -14.827 -4.812 25.237 1.00 91.31 95 LEU A N 1
ATOM 711 C CA . LEU A 1 95 ? -14.008 -4.443 24.083 1.00 91.31 95 LEU A CA 1
ATOM 712 C C . LEU A 1 95 ? -14.397 -5.289 22.868 1.00 91.31 95 LEU A C 1
ATOM 714 O O . LEU A 1 95 ? -14.405 -6.518 22.923 1.00 91.31 95 LEU A O 1
ATOM 718 N N . VAL A 1 96 ? -14.630 -4.623 21.743 1.00 91.88 96 VAL A N 1
ATOM 719 C CA . VAL A 1 96 ? -14.957 -5.254 20.467 1.00 91.88 96 VAL A CA 1
ATOM 720 C C . VAL A 1 96 ? -13.752 -5.160 19.542 1.00 91.88 96 VAL A C 1
ATOM 722 O O . VAL A 1 96 ? -13.160 -4.089 19.384 1.00 91.88 96 VAL A O 1
ATOM 725 N N . LYS A 1 97 ? -13.381 -6.283 18.920 1.00 92.06 97 LYS A N 1
ATOM 726 C CA . LYS A 1 97 ? -12.394 -6.299 17.836 1.00 92.06 97 LYS A CA 1
ATOM 727 C C . LYS A 1 97 ? -12.997 -5.573 16.633 1.00 92.06 97 LYS A C 1
ATOM 729 O O . LYS A 1 97 ? -14.044 -5.970 16.125 1.00 92.06 97 LYS A O 1
ATOM 734 N N . LEU A 1 98 ? -12.337 -4.512 16.187 1.00 91.56 98 LEU A N 1
ATOM 735 C CA . LEU A 1 98 ? -12.749 -3.754 15.013 1.00 91.56 98 LEU A CA 1
ATOM 736 C C . LEU A 1 98 ? -12.439 -4.560 13.742 1.00 91.56 98 LEU A C 1
ATOM 738 O O . LEU A 1 98 ? -11.406 -5.239 13.687 1.00 91.56 98 LEU A O 1
ATOM 742 N N . PRO A 1 99 ? -13.325 -4.521 12.730 1.00 87.81 99 PRO A N 1
ATOM 743 C CA . PRO A 1 99 ? -13.127 -5.270 11.501 1.00 87.81 99 PRO A CA 1
ATOM 744 C C . PRO A 1 99 ? -11.897 -4.750 10.755 1.00 87.81 99 PRO A C 1
ATOM 746 O O . PRO A 1 99 ? -11.738 -3.548 10.549 1.00 87.81 99 PRO A O 1
ATOM 749 N N . ARG A 1 100 ? -11.048 -5.676 10.313 1.00 85.31 100 ARG A N 1
ATOM 750 C CA . ARG A 1 100 ? -9.910 -5.410 9.433 1.00 85.31 100 ARG A CA 1
ATOM 751 C C . ARG A 1 100 ? -9.827 -6.546 8.424 1.00 85.31 100 ARG A C 1
ATOM 753 O O . ARG A 1 100 ? -9.885 -7.710 8.808 1.00 85.31 100 ARG A O 1
ATOM 760 N N . ASP A 1 101 ? -9.713 -6.205 7.146 1.00 86.75 101 ASP A N 1
ATOM 761 C CA . ASP A 1 101 ? -9.517 -7.187 6.080 1.00 86.75 101 ASP A CA 1
ATOM 762 C C . ASP A 1 101 ? -8.137 -6.972 5.474 1.00 86.75 101 ASP A C 1
ATOM 764 O O . ASP A 1 101 ? -7.948 -6.138 4.593 1.00 86.75 101 ASP A O 1
ATOM 768 N N . ILE A 1 102 ? -7.174 -7.732 5.987 1.00 89.62 102 ILE A N 1
ATOM 769 C CA . ILE A 1 102 ? -5.788 -7.699 5.521 1.00 89.62 102 ILE A CA 1
ATOM 770 C C . ILE A 1 102 ? -5.577 -8.516 4.237 1.00 89.62 102 ILE A C 1
ATOM 772 O O . ILE A 1 102 ? -4.482 -8.526 3.688 1.00 89.62 102 ILE A O 1
ATOM 776 N N . SER A 1 103 ? -6.603 -9.213 3.741 1.00 88.06 103 SER A N 1
ATOM 777 C CA . SER A 1 103 ? -6.515 -9.981 2.495 1.00 88.06 103 SER A CA 1
ATOM 778 C C . SER A 1 103 ? -6.931 -9.173 1.265 1.00 88.06 103 SER A C 1
ATOM 780 O O . SER A 1 103 ? -6.588 -9.542 0.143 1.00 88.06 103 SER A O 1
ATOM 782 N N . ARG A 1 104 ? -7.639 -8.054 1.463 1.00 91.88 104 ARG A N 1
ATOM 783 C CA . ARG A 1 104 ? -8.059 -7.152 0.388 1.00 91.88 104 ARG A CA 1
ATOM 784 C C . ARG A 1 104 ? -6.850 -6.517 -0.295 1.00 91.88 104 ARG A C 1
ATOM 786 O O . ARG A 1 104 ? -5.926 -6.047 0.363 1.00 91.88 104 ARG A O 1
ATOM 793 N N . LYS A 1 105 ? -6.900 -6.413 -1.623 1.00 94.62 105 LYS A N 1
ATOM 794 C CA . LYS A 1 105 ? -5.939 -5.630 -2.407 1.00 94.62 105 LYS A CA 1
ATOM 795 C C . LYS A 1 105 ? -6.052 -4.144 -2.077 1.00 94.62 105 LYS A C 1
ATOM 797 O O . LYS A 1 105 ? -7.099 -3.535 -2.308 1.00 94.62 105 LYS A O 1
ATOM 802 N N . LEU A 1 106 ? -4.961 -3.569 -1.577 1.00 94.69 106 LEU A N 1
ATOM 803 C CA . LEU A 1 106 ? -4.879 -2.150 -1.215 1.00 94.69 106 LEU A CA 1
ATOM 804 C C . LEU A 1 106 ? -3.905 -1.361 -2.085 1.00 94.69 106 LEU A C 1
ATOM 806 O O . LEU A 1 106 ? -4.028 -0.138 -2.184 1.00 94.69 106 LEU A O 1
ATOM 810 N N . PHE A 1 107 ? -2.970 -2.052 -2.738 1.00 96.31 107 PHE A N 1
ATOM 811 C CA . PHE A 1 107 ? -1.946 -1.404 -3.537 1.00 96.31 107 PHE A CA 1
ATOM 812 C C . PHE A 1 107 ? -1.539 -2.244 -4.751 1.00 96.31 107 PHE A C 1
ATOM 814 O O . PHE A 1 107 ? -1.330 -3.454 -4.666 1.00 96.31 107 PHE A O 1
ATOM 821 N N . GLU A 1 108 ? -1.424 -1.580 -5.894 1.00 97.44 108 GLU A N 1
ATOM 822 C CA . GLU A 1 108 ? -0.815 -2.111 -7.110 1.00 97.44 108 GLU A CA 1
ATOM 823 C C . GLU A 1 108 ? 0.251 -1.130 -7.579 1.00 97.44 108 GLU A C 1
ATOM 825 O O . GLU A 1 108 ? -0.012 0.070 -7.667 1.00 97.44 108 GLU A O 1
ATOM 830 N N . ILE A 1 109 ? 1.420 -1.640 -7.940 1.00 97.56 109 ILE A N 1
ATOM 831 C CA . ILE A 1 109 ? 2.458 -0.866 -8.612 1.00 97.56 109 ILE A CA 1
ATOM 832 C C . ILE A 1 109 ? 2.870 -1.578 -9.893 1.00 97.56 109 ILE A C 1
ATOM 834 O O . ILE A 1 109 ? 2.9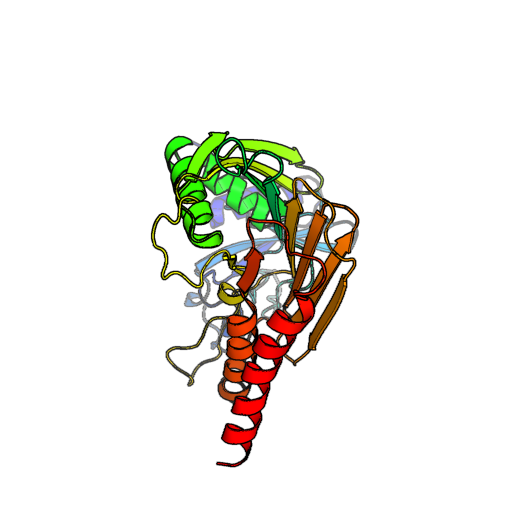87 -2.804 -9.936 1.00 97.56 109 ILE A O 1
ATOM 838 N N . ARG A 1 110 ? 3.061 -0.804 -10.956 1.00 98.31 110 ARG A N 1
ATOM 839 C CA . ARG A 1 110 ? 3.564 -1.284 -12.234 1.00 98.31 110 ARG A CA 1
ATOM 840 C C . ARG A 1 110 ? 4.747 -0.441 -12.663 1.00 98.31 110 ARG A C 1
ATOM 842 O O . ARG A 1 110 ? 4.582 0.762 -12.833 1.00 98.31 110 ARG A O 1
ATOM 849 N N . HIS A 1 111 ? 5.880 -1.089 -12.890 1.00 98.38 111 HIS A N 1
ATOM 850 C CA . HIS A 1 111 ? 7.004 -0.510 -13.611 1.00 98.38 111 HIS A CA 1
ATOM 851 C C . HIS A 1 111 ? 6.960 -1.006 -15.048 1.00 98.38 111 HIS A C 1
ATOM 853 O O . HIS A 1 111 ? 6.872 -2.207 -15.291 1.00 98.38 111 HIS A O 1
ATOM 859 N N . ARG A 1 112 ? 7.012 -0.090 -16.007 1.00 97.69 112 ARG A N 1
ATOM 860 C CA . ARG A 1 112 ? 7.137 -0.425 -17.420 1.00 97.69 112 ARG A CA 1
ATOM 861 C C . ARG A 1 112 ? 8.429 0.166 -17.948 1.00 97.69 112 ARG A C 1
ATOM 863 O O . ARG A 1 112 ? 8.493 1.374 -18.155 1.00 97.69 112 ARG A O 1
ATOM 870 N N . PHE A 1 113 ? 9.410 -0.693 -18.167 1.00 95.50 113 PHE A N 1
ATOM 871 C CA . PHE A 1 113 ? 10.681 -0.362 -18.786 1.00 95.50 113 PHE A CA 1
ATOM 872 C C . PHE A 1 113 ? 10.568 -0.489 -20.303 1.00 95.50 113 PHE A C 1
ATOM 874 O O . PHE A 1 113 ? 10.059 -1.488 -20.821 1.00 95.50 113 PHE A O 1
ATOM 881 N N . ASP A 1 114 ? 11.031 0.526 -21.022 1.00 94.06 114 ASP A N 1
ATOM 882 C CA . ASP A 1 114 ? 11.077 0.533 -22.479 1.00 94.06 114 ASP A CA 1
ATOM 883 C C . ASP A 1 114 ? 12.511 0.740 -22.959 1.00 94.06 114 ASP A C 1
ATOM 885 O O . ASP A 1 114 ? 13.058 1.839 -22.862 1.00 94.06 114 ASP A O 1
ATOM 889 N N . PHE A 1 115 ? 13.103 -0.336 -23.478 1.00 90.06 115 PHE A N 1
ATOM 890 C CA . PHE A 1 115 ? 14.456 -0.379 -24.031 1.00 90.06 115 PHE A CA 1
ATOM 891 C C . PHE A 1 115 ? 14.456 -0.518 -25.555 1.00 90.06 115 PHE A C 1
ATOM 893 O O . PHE A 1 115 ? 15.500 -0.728 -26.170 1.00 90.06 115 PHE A O 1
ATOM 900 N N . ARG A 1 116 ? 13.297 -0.386 -26.214 1.00 88.25 116 ARG A N 1
ATOM 901 C CA . ARG A 1 116 ? 13.192 -0.538 -27.677 1.00 88.25 116 ARG A CA 1
ATOM 902 C C . ARG A 1 116 ? 14.034 0.473 -28.449 1.00 88.25 116 ARG A C 1
ATOM 904 O O . ARG A 1 116 ? 14.435 0.188 -29.576 1.00 88.25 116 ARG A O 1
ATOM 911 N N . GLU A 1 117 ? 14.301 1.627 -27.848 1.00 75.81 117 GLU A N 1
ATOM 912 C CA . GLU A 1 117 ? 15.157 2.672 -28.412 1.00 75.81 117 GLU A CA 1
ATOM 913 C C . GLU A 1 117 ? 16.506 2.802 -27.686 1.00 75.81 117 GLU A C 1
ATOM 915 O O . GLU A 1 117 ? 17.296 3.662 -28.061 1.00 75.81 117 GLU A O 1
ATOM 920 N N . ALA A 1 118 ? 16.821 1.901 -26.741 1.00 63.81 118 ALA A N 1
ATOM 921 C CA . ALA A 1 118 ? 18.058 1.946 -25.953 1.00 63.81 118 ALA A CA 1
ATOM 922 C C . ALA A 1 118 ? 19.340 1.818 -26.811 1.00 63.81 118 ALA A C 1
ATOM 924 O O . ALA A 1 118 ? 20.407 2.286 -26.452 1.00 63.81 118 ALA A O 1
ATOM 925 N N . GLY A 1 119 ? 19.250 1.231 -28.010 1.00 54.91 119 GLY A N 1
ATOM 926 C CA . GLY A 1 119 ? 20.361 1.218 -28.977 1.00 54.91 119 GLY A CA 1
ATOM 927 C C . GLY A 1 119 ? 20.586 2.549 -29.719 1.00 54.91 119 GLY A C 1
ATOM 928 O O . GLY A 1 119 ? 21.395 2.597 -30.645 1.00 54.91 119 GLY A O 1
ATOM 929 N N . LYS A 1 120 ? 19.814 3.600 -29.405 1.00 51.22 120 LYS A N 1
ATOM 930 C CA . LYS A 1 120 ? 19.846 4.937 -30.037 1.00 51.22 120 LYS A CA 1
ATOM 931 C C . LYS A 1 120 ? 19.822 6.094 -29.021 1.00 51.22 120 LYS A C 1
ATOM 933 O O . LYS A 1 120 ? 19.793 7.249 -29.442 1.00 51.22 120 LYS A O 1
ATOM 938 N N . GLY A 1 121 ? 19.785 5.790 -27.729 1.00 60.25 121 GLY A N 1
ATOM 939 C CA . GLY A 1 121 ? 19.578 6.705 -26.606 1.00 60.25 121 GLY A CA 1
ATOM 940 C C . GLY A 1 121 ? 19.313 5.882 -25.346 1.00 60.25 121 GLY A C 1
ATOM 941 O O . GLY A 1 121 ? 19.476 4.670 -25.383 1.00 60.25 121 GLY A O 1
ATOM 942 N N . ASN A 1 122 ? 18.870 6.486 -24.251 1.00 75.06 122 ASN A N 1
ATOM 943 C CA . ASN A 1 122 ? 18.673 5.727 -23.020 1.00 75.06 122 ASN A CA 1
ATOM 944 C C . ASN A 1 122 ? 17.286 5.067 -22.943 1.00 75.06 122 ASN A C 1
ATOM 946 O O . ASN A 1 122 ? 16.345 5.437 -23.648 1.00 75.06 122 ASN A O 1
ATOM 950 N N . GLY A 1 123 ? 17.146 4.066 -22.071 1.00 89.00 123 GLY A N 1
ATOM 951 C CA . GLY A 1 123 ? 15.849 3.484 -21.733 1.00 89.00 123 GLY A CA 1
ATOM 952 C C . GLY A 1 123 ? 14.929 4.460 -20.995 1.00 89.00 123 GLY A C 1
ATOM 953 O O . GLY A 1 123 ? 15.356 5.487 -20.472 1.00 89.00 123 GLY A O 1
ATOM 954 N N . SER A 1 124 ? 13.649 4.109 -20.888 1.00 93.69 124 SER A N 1
ATOM 955 C CA . SER A 1 124 ? 12.698 4.847 -20.045 1.00 93.69 124 SER A CA 1
ATOM 956 C C . SER A 1 124 ? 11.939 3.925 -19.105 1.00 93.69 124 SER A C 1
ATOM 958 O O . SER A 1 124 ? 11.797 2.729 -19.368 1.00 93.69 124 SER A O 1
ATOM 960 N N . VAL A 1 125 ? 11.417 4.490 -18.019 1.00 96.62 125 VAL A N 1
ATOM 961 C CA . VAL A 1 125 ? 10.523 3.796 -17.094 1.00 96.62 125 VAL A CA 1
ATOM 962 C C . VAL A 1 125 ? 9.262 4.622 -16.861 1.00 96.62 125 VAL A C 1
ATOM 964 O O . VAL A 1 125 ? 9.310 5.816 -16.576 1.00 96.62 125 VAL A O 1
ATOM 967 N N . THR A 1 126 ? 8.103 3.983 -17.000 1.00 98.38 126 THR A N 1
ATOM 968 C CA . THR A 1 126 ? 6.810 4.530 -16.565 1.00 98.38 126 THR A CA 1
ATOM 969 C C . THR A 1 126 ? 6.367 3.792 -15.315 1.00 98.38 126 THR A C 1
ATOM 971 O O . THR A 1 126 ? 6.313 2.560 -15.321 1.00 98.38 126 THR A O 1
ATOM 974 N N . ILE A 1 127 ? 6.021 4.528 -14.260 1.00 98.50 127 ILE A N 1
ATOM 975 C CA . ILE A 1 127 ? 5.539 3.945 -13.009 1.00 98.50 127 ILE A CA 1
ATOM 976 C C . ILE A 1 127 ? 4.079 4.330 -12.813 1.00 98.50 127 ILE A C 1
ATOM 978 O O . ILE A 1 127 ? 3.730 5.506 -12.733 1.00 98.50 127 ILE A O 1
ATOM 982 N N . THR A 1 128 ? 3.213 3.324 -12.714 1.00 98.75 128 THR A N 1
ATOM 983 C CA . THR A 1 128 ? 1.795 3.505 -12.394 1.00 98.75 128 THR A CA 1
ATOM 984 C C . THR A 1 128 ? 1.505 2.900 -11.032 1.00 98.75 128 THR A C 1
ATOM 986 O O . THR A 1 128 ? 1.808 1.732 -10.789 1.00 98.75 128 THR A O 1
ATOM 989 N N . ARG A 1 129 ? 0.869 3.668 -10.147 1.00 98.38 129 ARG A N 1
ATOM 990 C CA . ARG A 1 129 ? 0.446 3.196 -8.823 1.00 98.38 129 ARG A CA 1
ATOM 991 C C . ARG A 1 129 ? -1.065 3.289 -8.700 1.00 98.38 129 ARG A C 1
ATOM 993 O O . ARG A 1 129 ? -1.650 4.314 -9.041 1.00 98.38 129 ARG A O 1
ATOM 1000 N N . LYS A 1 130 ? -1.705 2.230 -8.207 1.00 98.50 130 LYS A N 1
ATOM 1001 C CA . LYS A 1 130 ? -3.122 2.231 -7.831 1.00 98.50 130 LYS A CA 1
ATOM 1002 C C . LYS A 1 130 ? -3.226 2.030 -6.331 1.00 98.50 130 LYS A C 1
ATOM 1004 O O . LYS A 1 130 ? -2.874 0.974 -5.811 1.00 98.50 130 LYS A O 1
ATOM 1009 N N . PHE A 1 131 ? -3.743 3.042 -5.660 1.00 98.00 131 PHE A N 1
ATOM 1010 C CA . PHE A 1 131 ? -4.048 3.021 -4.241 1.00 98.00 131 PHE A CA 1
ATOM 1011 C C . PHE A 1 131 ? -5.543 2.755 -4.076 1.00 98.00 131 PHE A C 1
ATOM 1013 O O . PHE A 1 131 ? -6.356 3.371 -4.771 1.00 98.00 131 PHE A O 1
ATOM 1020 N N . LEU A 1 132 ? -5.913 1.848 -3.172 1.00 96.12 132 LEU A N 1
ATOM 1021 C CA . LEU A 1 132 ? -7.307 1.545 -2.849 1.00 96.12 132 LEU A CA 1
ATOM 1022 C C . LEU A 1 132 ? -7.594 1.779 -1.364 1.00 96.12 132 LEU A C 1
ATOM 1024 O O . LEU A 1 132 ? -6.708 1.638 -0.517 1.00 96.12 132 LEU A O 1
ATOM 1028 N N . ALA A 1 133 ? -8.851 2.092 -1.048 1.00 93.94 133 ALA A N 1
ATOM 1029 C CA . ALA A 1 133 ? -9.347 2.247 0.319 1.00 93.94 133 ALA A CA 1
ATOM 1030 C C . ALA A 1 133 ? -8.428 3.148 1.175 1.00 93.94 133 ALA A C 1
ATOM 1032 O O . ALA A 1 133 ? -8.118 4.272 0.785 1.00 93.94 133 ALA A O 1
ATOM 1033 N N . GLN A 1 134 ? -7.921 2.650 2.308 1.00 91.75 134 GLN A N 1
ATOM 1034 C CA . GLN A 1 134 ? -7.077 3.434 3.218 1.00 91.75 134 GLN A CA 1
ATOM 1035 C C . GLN A 1 134 ? -5.786 3.958 2.575 1.00 91.75 134 GLN A C 1
ATOM 1037 O O . GLN A 1 134 ? -5.301 5.015 2.971 1.00 91.75 134 GLN A O 1
ATOM 1042 N N . HIS A 1 135 ? -5.220 3.255 1.587 1.00 94.75 135 HIS A N 1
ATOM 1043 C CA . HIS A 1 135 ? -4.040 3.737 0.864 1.00 94.75 135 HIS A CA 1
ATOM 1044 C C . HIS A 1 135 ? -4.401 4.927 -0.026 1.00 94.75 135 HIS A C 1
ATOM 1046 O O . HIS A 1 135 ? -3.645 5.891 -0.082 1.00 94.75 135 HIS A O 1
ATOM 1052 N N . ALA A 1 136 ? -5.575 4.909 -0.663 1.00 97.06 136 ALA A N 1
ATOM 1053 C CA . ALA A 1 136 ? -6.058 6.041 -1.450 1.00 97.06 136 ALA A CA 1
ATOM 1054 C C . ALA A 1 136 ? -6.350 7.256 -0.558 1.00 97.06 136 ALA A C 1
ATOM 1056 O O . ALA A 1 136 ? -5.893 8.355 -0.863 1.00 97.06 136 ALA A O 1
ATOM 1057 N N . ASP A 1 137 ? -7.029 7.059 0.575 1.00 95.56 137 ASP A N 1
ATOM 1058 C CA . ASP A 1 137 ? -7.350 8.136 1.523 1.00 95.56 137 ASP A CA 1
ATOM 1059 C C . ASP A 1 137 ? -6.087 8.769 2.135 1.00 95.56 137 ASP A C 1
ATOM 1061 O O . ASP A 1 137 ? -5.984 9.998 2.226 1.00 95.56 137 ASP A O 1
ATOM 1065 N N . ARG A 1 138 ? -5.092 7.946 2.509 1.00 93.88 138 ARG A N 1
ATOM 1066 C CA . ARG A 1 138 ? -3.780 8.411 2.996 1.00 93.88 138 ARG A CA 1
ATOM 1067 C C . ARG A 1 138 ? -3.053 9.220 1.927 1.00 93.88 138 ARG A C 1
ATOM 1069 O O . ARG A 1 138 ? -2.569 10.307 2.230 1.00 93.88 138 ARG A O 1
ATOM 1076 N N . THR A 1 139 ? -3.018 8.734 0.686 1.00 96.81 139 THR A N 1
ATOM 1077 C CA . THR A 1 139 ? -2.351 9.439 -0.415 1.00 96.81 139 THR A CA 1
ATOM 1078 C C . THR A 1 139 ? -3.067 10.743 -0.768 1.00 96.81 139 THR A C 1
ATOM 1080 O O . THR A 1 139 ? -2.399 11.763 -0.907 1.00 96.81 139 THR A O 1
ATOM 1083 N N . ARG A 1 140 ? -4.409 10.774 -0.826 1.00 97.31 140 ARG A N 1
ATOM 1084 C CA . ARG A 1 140 ? -5.171 12.025 -1.013 1.00 97.31 140 ARG A CA 1
ATOM 1085 C C . ARG A 1 140 ? -4.891 13.027 0.101 1.00 97.31 140 ARG A C 1
ATOM 1087 O O . ARG A 1 140 ? -4.664 14.198 -0.183 1.00 97.31 140 ARG A O 1
ATOM 1094 N N . SER A 1 141 ? -4.886 12.565 1.352 1.00 95.25 141 SER A N 1
ATOM 1095 C CA . SER A 1 141 ? -4.593 13.416 2.508 1.00 95.25 141 SER A CA 1
ATOM 1096 C C . SER A 1 141 ? -3.183 13.988 2.445 1.00 95.25 141 SER A C 1
ATOM 1098 O O . SER A 1 141 ? -3.019 15.185 2.647 1.00 95.25 141 SER A O 1
ATOM 1100 N N . TYR A 1 142 ? -2.187 13.161 2.115 1.00 96.12 142 TYR A N 1
ATOM 1101 C CA . TYR A 1 142 ? -0.804 13.597 1.939 1.00 96.12 142 TYR A CA 1
ATOM 1102 C C . TYR A 1 142 ? -0.694 14.662 0.841 1.00 96.12 142 TYR A C 1
ATOM 1104 O O . TYR A 1 142 ? -0.223 15.757 1.128 1.00 96.12 142 TYR A O 1
ATOM 1112 N N . ILE A 1 143 ? -1.249 14.406 -0.352 1.00 97.00 143 ILE A N 1
ATOM 1113 C CA . ILE A 1 143 ? -1.271 15.373 -1.466 1.00 97.00 143 ILE A CA 1
ATOM 1114 C C . ILE A 1 143 ? -1.940 16.690 -1.055 1.00 97.00 143 ILE A C 1
ATOM 1116 O O . ILE A 1 143 ? -1.428 17.757 -1.364 1.00 97.00 143 ILE A O 1
ATOM 1120 N N . ALA A 1 144 ? -3.078 16.633 -0.360 1.00 96.50 144 ALA A N 1
ATOM 1121 C CA . ALA A 1 144 ? -3.806 17.831 0.053 1.00 96.50 144 ALA A CA 1
ATOM 1122 C C . ALA A 1 144 ? -3.099 18.622 1.168 1.00 96.50 144 ALA A C 1
ATOM 1124 O O . ALA A 1 144 ? -3.355 19.815 1.329 1.00 96.50 144 ALA A O 1
ATOM 1125 N N . SER A 1 145 ? -2.248 17.960 1.956 1.00 95.69 145 SER A N 1
ATOM 1126 C CA . SER A 1 145 ? -1.532 18.554 3.091 1.00 95.69 145 SER A CA 1
ATOM 1127 C C . SER A 1 145 ? -0.107 19.016 2.776 1.00 95.69 145 SER A C 1
ATOM 1129 O O . SER A 1 145 ? 0.530 19.616 3.641 1.00 95.69 145 SER A O 1
ATOM 1131 N N . SER A 1 146 ? 0.387 18.729 1.573 1.00 96.94 146 SER A N 1
ATOM 1132 C CA . SER A 1 146 ? 1.764 18.978 1.142 1.00 96.94 146 SER A CA 1
ATOM 1133 C C . SER A 1 146 ? 1.797 19.857 -0.104 1.00 96.94 146 SER A C 1
ATOM 1135 O O . SER A 1 146 ? 0.856 19.873 -0.895 1.00 96.94 146 SER A O 1
ATOM 1137 N N . GLU A 1 147 ? 2.905 20.564 -0.315 1.00 97.75 147 GLU A N 1
ATOM 1138 C CA . GLU A 1 147 ? 3.156 21.207 -1.603 1.00 97.75 147 GLU A CA 1
ATOM 1139 C C . GLU A 1 147 ? 3.399 20.128 -2.664 1.00 97.75 147 GLU A C 1
ATOM 1141 O O . GLU A 1 147 ? 4.136 19.165 -2.438 1.00 97.75 147 GLU A O 1
ATOM 1146 N N . ILE A 1 148 ? 2.790 20.277 -3.843 1.00 97.06 148 ILE A N 1
ATOM 1147 C CA . ILE A 1 148 ? 2.859 19.242 -4.888 1.00 97.06 148 ILE A CA 1
ATOM 1148 C C . ILE A 1 148 ? 4.300 18.948 -5.331 1.00 97.06 148 ILE A C 1
ATOM 1150 O O . ILE A 1 148 ? 4.604 17.818 -5.699 1.00 97.06 148 ILE A O 1
ATOM 1154 N N . THR A 1 149 ? 5.204 19.927 -5.246 1.00 98.00 149 THR A N 1
ATOM 1155 C CA . THR A 1 149 ? 6.627 19.753 -5.569 1.00 98.00 149 THR A CA 1
ATOM 1156 C C . THR A 1 149 ? 7.350 18.841 -4.580 1.00 98.00 149 THR A C 1
ATOM 1158 O O . THR A 1 149 ? 8.196 18.056 -4.999 1.00 98.00 149 THR A O 1
ATOM 1161 N N . ASP A 1 150 ? 6.998 18.898 -3.293 1.00 98.31 150 ASP A N 1
ATOM 1162 C CA . ASP A 1 150 ? 7.577 18.018 -2.270 1.00 98.31 150 ASP A CA 1
ATOM 1163 C C . ASP A 1 150 ? 7.068 16.588 -2.462 1.00 98.31 150 ASP A C 1
ATOM 1165 O O . ASP A 1 150 ? 7.846 15.641 -2.439 1.00 98.31 150 ASP A O 1
ATOM 1169 N N . VAL A 1 151 ? 5.775 16.437 -2.771 1.00 98.19 151 VAL A N 1
ATOM 1170 C CA . VAL A 1 151 ? 5.191 15.138 -3.138 1.00 98.19 151 VAL A CA 1
ATOM 1171 C C . VAL A 1 151 ? 5.918 14.548 -4.347 1.00 98.19 151 VAL A C 1
ATOM 1173 O O . VAL A 1 151 ? 6.321 13.389 -4.325 1.00 98.19 151 VAL A O 1
ATOM 1176 N N . GLN A 1 152 ? 6.106 15.338 -5.405 1.00 98.50 152 GLN A N 1
ATOM 1177 C CA . GLN A 1 152 ? 6.794 14.896 -6.618 1.00 98.50 152 GLN A CA 1
ATOM 1178 C C . GLN A 1 152 ? 8.241 14.483 -6.349 1.00 98.50 152 GLN A C 1
ATOM 1180 O O . GLN A 1 152 ? 8.681 13.468 -6.886 1.00 98.50 152 GLN A O 1
ATOM 1185 N N . LYS A 1 153 ? 8.949 15.221 -5.491 1.00 98.31 153 LYS A N 1
ATOM 1186 C CA . LYS A 1 153 ? 10.304 14.882 -5.059 1.00 98.31 153 LYS A CA 1
ATOM 1187 C C . LYS A 1 153 ? 10.341 13.569 -4.270 1.00 98.31 153 LYS A C 1
ATOM 1189 O O . LYS A 1 153 ? 11.109 12.683 -4.623 1.00 98.31 153 LYS A O 1
ATOM 1194 N N . ASP A 1 154 ? 9.475 13.404 -3.271 1.00 97.88 154 ASP A N 1
ATOM 1195 C CA . ASP A 1 154 ? 9.418 12.186 -2.453 1.00 97.88 154 ASP A CA 1
ATOM 1196 C C . ASP A 1 154 ? 9.114 10.935 -3.298 1.00 97.88 154 ASP A C 1
ATOM 1198 O O . ASP A 1 154 ? 9.585 9.839 -2.997 1.00 97.88 154 ASP A O 1
ATOM 1202 N N . TYR A 1 155 ? 8.282 11.056 -4.338 1.00 97.69 155 TYR A N 1
ATOM 1203 C CA . TYR A 1 155 ? 8.002 9.945 -5.254 1.00 97.69 155 TYR A CA 1
ATOM 1204 C C . TYR A 1 155 ? 9.132 9.694 -6.259 1.00 97.69 155 TYR A C 1
ATOM 1206 O O . TYR A 1 155 ? 9.404 8.531 -6.548 1.00 97.69 155 TYR A O 1
ATOM 1214 N N . PHE A 1 156 ? 9.825 10.739 -6.718 1.00 98.12 156 PHE A N 1
ATOM 1215 C CA . PHE A 1 156 ? 11.037 10.606 -7.529 1.00 98.12 156 PHE A CA 1
ATOM 1216 C C . PHE A 1 156 ? 12.145 9.853 -6.776 1.00 98.12 156 PHE A C 1
ATOM 1218 O O . PHE A 1 156 ? 12.651 8.859 -7.286 1.00 98.12 156 PHE A O 1
ATOM 1225 N N . GLU 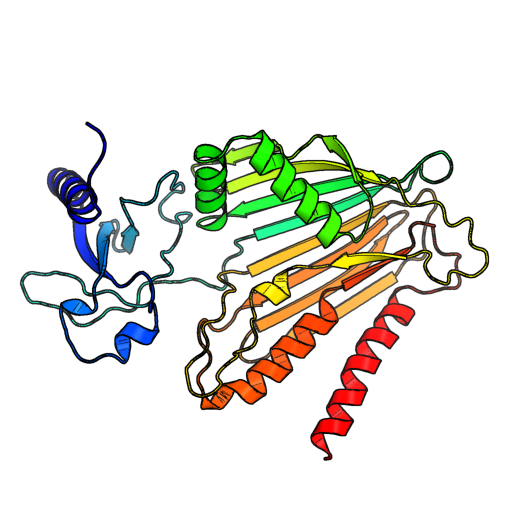A 1 157 ? 12.441 10.235 -5.528 1.00 96.88 157 GLU A N 1
ATOM 1226 C CA . GLU A 1 157 ? 13.449 9.553 -4.697 1.00 96.88 157 GLU A CA 1
ATOM 1227 C C . GLU A 1 157 ? 13.091 8.073 -4.461 1.00 96.88 157 GLU A C 1
ATOM 1229 O O . GLU A 1 157 ? 13.959 7.200 -4.470 1.00 96.88 157 GLU A O 1
ATOM 1234 N N . ARG A 1 158 ? 11.795 7.758 -4.307 1.00 95.38 158 ARG A N 1
ATOM 1235 C CA . ARG A 1 158 ? 11.319 6.365 -4.237 1.00 95.38 158 ARG A CA 1
ATOM 1236 C C . ARG A 1 158 ? 11.498 5.616 -5.554 1.00 95.38 158 ARG A C 1
ATOM 1238 O O . ARG A 1 158 ? 11.796 4.431 -5.510 1.00 95.38 158 ARG A O 1
ATOM 1245 N N . ALA A 1 159 ? 11.289 6.263 -6.700 1.00 95.56 159 ALA A N 1
ATOM 1246 C CA . ALA A 1 159 ? 11.479 5.638 -8.007 1.00 95.56 159 ALA A CA 1
ATOM 1247 C C . ALA A 1 159 ? 12.949 5.249 -8.236 1.00 95.56 159 ALA A C 1
ATOM 1249 O O . ALA A 1 159 ? 13.213 4.130 -8.681 1.00 95.56 159 ALA A O 1
ATOM 1250 N N . GLU A 1 160 ? 13.890 6.128 -7.872 1.00 93.88 160 GLU A N 1
ATOM 1251 C CA . GLU A 1 160 ? 15.329 5.835 -7.913 1.00 93.88 160 GLU A CA 1
ATOM 1252 C C . GLU A 1 160 ? 15.698 4.701 -6.946 1.00 93.88 160 GLU A C 1
ATOM 1254 O O . GLU A 1 160 ? 16.388 3.762 -7.338 1.00 93.88 160 GLU A O 1
ATOM 1259 N N . GLU A 1 161 ? 15.182 4.718 -5.709 1.00 91.88 161 GLU A N 1
ATOM 1260 C CA . GLU A 1 161 ? 15.415 3.642 -4.732 1.00 91.88 161 GLU A CA 1
ATOM 1261 C C . GLU A 1 161 ? 14.844 2.289 -5.201 1.00 91.88 161 GLU A C 1
ATOM 1263 O O . GLU A 1 161 ? 15.491 1.247 -5.056 1.00 91.88 161 GLU A O 1
ATOM 1268 N N . ASP A 1 162 ? 13.631 2.291 -5.761 1.00 91.12 162 ASP A N 1
ATOM 1269 C CA . ASP A 1 162 ? 12.949 1.084 -6.228 1.00 91.12 162 ASP A CA 1
ATOM 1270 C C . ASP A 1 162 ? 13.690 0.456 -7.417 1.00 91.12 162 ASP A C 1
ATOM 1272 O O . ASP A 1 162 ? 13.774 -0.772 -7.488 1.00 91.12 162 ASP A O 1
ATOM 1276 N N . CYS A 1 163 ? 14.240 1.267 -8.327 1.00 89.06 163 CYS A N 1
ATOM 1277 C CA . CYS A 1 163 ? 14.879 0.790 -9.557 1.00 89.06 163 CYS A CA 1
ATOM 1278 C C . CYS A 1 163 ? 16.410 0.673 -9.480 1.00 89.06 163 CYS A C 1
ATOM 1280 O O . CYS A 1 163 ? 16.994 0.024 -10.342 1.00 89.06 163 CYS A O 1
ATOM 1282 N N . GLY A 1 164 ? 17.064 1.310 -8.502 1.00 87.38 164 GLY A N 1
ATOM 1283 C CA . GLY A 1 164 ? 18.527 1.383 -8.426 1.00 87.38 164 GLY A CA 1
ATOM 1284 C C . GLY A 1 164 ? 19.169 2.091 -9.626 1.00 87.38 164 GLY A C 1
ATOM 1285 O O . GLY A 1 164 ? 20.269 1.725 -10.024 1.00 87.38 164 GLY A O 1
ATOM 1286 N N . LEU A 1 165 ? 18.466 3.053 -10.229 1.00 88.69 165 LEU A N 1
ATOM 1287 C CA . LEU A 1 165 ? 18.861 3.750 -11.457 1.00 88.69 165 LEU A CA 1
ATOM 1288 C C . LEU A 1 165 ? 18.894 5.262 -11.236 1.00 88.69 165 LEU A C 1
ATOM 1290 O O . LEU A 1 165 ? 18.132 5.776 -10.418 1.00 88.69 165 LEU A O 1
ATOM 1294 N N . GLU A 1 166 ? 19.721 5.959 -12.014 1.00 91.44 166 GLU A N 1
ATOM 1295 C CA . GLU A 1 166 ? 19.667 7.418 -12.111 1.00 91.44 166 GLU A CA 1
ATOM 1296 C C . GLU A 1 166 ? 18.571 7.821 -13.098 1.00 91.44 166 GLU A C 1
ATOM 1298 O O . GLU A 1 166 ? 18.514 7.319 -14.229 1.00 91.44 166 GLU A O 1
ATOM 1303 N N . LEU A 1 167 ? 17.674 8.706 -12.658 1.00 94.00 167 LEU A N 1
ATOM 1304 C CA . LEU A 1 167 ? 16.464 9.047 -13.398 1.00 94.00 167 LEU A CA 1
ATOM 1305 C C . LEU A 1 167 ? 16.394 10.543 -13.723 1.00 94.00 167 LEU A C 1
ATOM 1307 O O . LEU A 1 167 ? 16.607 11.410 -12.881 1.00 94.00 167 LEU A O 1
ATOM 1311 N N . LEU A 1 168 ? 15.971 10.868 -14.942 1.00 95.44 168 LEU A N 1
ATOM 1312 C CA . LEU A 1 168 ? 15.583 12.215 -15.344 1.00 95.44 168 LEU A CA 1
ATOM 1313 C C . LEU A 1 168 ? 14.061 12.295 -15.493 1.00 95.44 168 LEU A C 1
ATOM 1315 O O . LEU A 1 168 ? 13.436 11.501 -16.193 1.00 95.44 168 LEU A O 1
ATOM 1319 N N . THR A 1 169 ? 13.439 13.277 -14.840 1.00 97.31 169 THR A N 1
ATOM 1320 C CA . THR A 1 169 ? 11.978 13.449 -14.873 1.00 97.31 169 THR A CA 1
ATOM 1321 C C . THR A 1 169 ? 11.480 13.901 -16.245 1.00 97.31 169 THR A C 1
ATOM 1323 O O . THR A 1 169 ? 11.733 15.029 -16.660 1.00 97.31 169 THR A O 1
ATOM 1326 N N . VAL A 1 170 ? 10.681 13.048 -16.897 1.00 97.38 170 VAL A N 1
ATOM 1327 C CA . VAL A 1 170 ? 9.906 13.375 -18.109 1.00 97.38 170 VAL A CA 1
ATOM 1328 C C . VAL A 1 170 ? 8.490 13.808 -17.725 1.00 97.38 170 VAL A C 1
ATOM 1330 O O . VAL A 1 170 ? 7.983 14.826 -18.196 1.00 97.38 170 VAL A O 1
ATOM 1333 N N . LYS A 1 171 ? 7.857 13.050 -16.824 1.00 98.12 171 LYS A N 1
ATOM 1334 C CA . LYS A 1 171 ? 6.559 13.360 -16.224 1.00 98.12 171 LYS A CA 1
ATOM 1335 C C . LYS A 1 171 ? 6.653 13.128 -14.716 1.00 98.12 171 LYS A C 1
ATOM 1337 O O . LYS A 1 171 ? 6.801 11.979 -14.305 1.00 98.12 171 LYS A O 1
ATOM 1342 N N . PRO A 1 172 ? 6.550 14.173 -13.880 1.00 98.25 172 PRO A N 1
ATOM 1343 C CA . PRO A 1 172 ? 6.578 13.988 -12.436 1.00 98.25 172 PRO A CA 1
ATOM 1344 C C . PRO A 1 172 ? 5.303 13.284 -11.956 1.00 98.25 172 PRO A C 1
ATOM 1346 O O . PRO A 1 172 ? 4.303 13.226 -12.682 1.00 98.25 172 PRO A O 1
ATOM 1349 N N . PHE A 1 173 ? 5.315 12.817 -10.705 1.00 98.38 173 PHE A N 1
ATOM 1350 C CA . PHE A 1 173 ? 4.140 12.263 -10.032 1.00 98.38 173 PHE A CA 1
ATOM 1351 C C . PHE A 1 173 ? 2.883 13.097 -10.315 1.00 98.38 173 PHE A C 1
ATOM 1353 O O . PHE A 1 173 ? 2.814 14.294 -10.013 1.00 98.38 173 PHE A O 1
ATOM 1360 N N . THR A 1 174 ? 1.887 12.447 -10.919 1.00 98.50 174 THR A N 1
ATOM 1361 C CA . THR A 1 174 ? 0.625 13.068 -11.324 1.00 98.50 174 THR A CA 1
ATOM 1362 C C . THR A 1 174 ? -0.541 12.133 -11.017 1.00 98.50 174 THR A C 1
ATOM 1364 O O . THR A 1 174 ? -0.499 10.950 -11.349 1.00 98.50 174 THR A O 1
ATOM 1367 N N . VAL A 1 175 ? -1.622 12.656 -10.432 1.00 98.56 175 VAL A N 1
ATOM 1368 C CA . VAL A 1 175 ? -2.887 11.916 -10.299 1.00 98.56 175 VAL A CA 1
ATOM 1369 C C . VAL A 1 175 ? -3.567 11.850 -11.667 1.00 98.56 175 VAL A C 1
ATOM 1371 O O . VAL A 1 175 ? -3.935 12.879 -12.228 1.00 98.56 175 VAL A O 1
ATOM 1374 N N . VAL A 1 176 ? -3.745 10.642 -12.207 1.00 98.44 176 VAL A N 1
ATOM 1375 C CA . VAL A 1 176 ? -4.374 10.408 -13.522 1.00 98.44 176 VAL A CA 1
ATOM 1376 C C . VAL A 1 176 ? -5.814 9.903 -13.417 1.00 98.44 176 VAL A C 1
ATOM 1378 O O . VAL A 1 176 ? -6.571 10.000 -14.382 1.00 98.44 176 VAL A O 1
ATOM 1381 N N . LYS A 1 177 ? -6.219 9.383 -12.252 1.00 98.44 177 LYS A N 1
ATOM 1382 C CA . LYS A 1 177 ? -7.612 9.030 -11.951 1.00 98.44 177 LYS A CA 1
ATOM 1383 C C . LYS A 1 177 ? -7.875 9.127 -10.451 1.00 98.44 177 LYS A C 1
ATOM 1385 O O . LYS A 1 177 ? -7.105 8.591 -9.662 1.00 98.44 177 LYS A O 1
ATOM 1390 N N . ASP A 1 178 ? -8.997 9.728 -10.078 1.00 97.94 178 ASP A N 1
ATOM 1391 C CA . ASP A 1 178 ? -9.532 9.706 -8.717 1.00 97.94 178 ASP A CA 1
ATOM 1392 C C . ASP A 1 178 ? -11.017 9.317 -8.777 1.00 97.94 178 ASP A C 1
ATOM 1394 O O . ASP A 1 178 ? -11.830 10.037 -9.356 1.00 97.94 178 ASP A O 1
ATOM 1398 N N . ASP A 1 179 ? -11.356 8.141 -8.249 1.00 97.31 179 ASP A N 1
ATOM 1399 C CA . ASP A 1 179 ? -12.725 7.636 -8.157 1.00 97.31 179 ASP A CA 1
ATOM 1400 C C . ASP A 1 179 ? -13.141 7.544 -6.687 1.00 97.31 179 ASP A C 1
ATOM 1402 O O . ASP A 1 179 ? -12.711 6.659 -5.934 1.00 97.31 179 ASP A O 1
ATOM 1406 N N . ALA A 1 180 ? -13.997 8.482 -6.287 1.00 93.44 180 ALA A N 1
ATOM 1407 C CA . ALA A 1 180 ? -14.489 8.579 -4.925 1.00 93.44 180 ALA A CA 1
ATOM 1408 C C . ALA A 1 180 ? -15.492 7.471 -4.564 1.00 93.44 180 ALA A C 1
ATOM 1410 O O . ALA A 1 180 ? -15.629 7.173 -3.384 1.00 93.44 180 ALA A O 1
ATOM 1411 N N . ASN A 1 181 ? -16.174 6.839 -5.525 1.00 94.44 181 ASN A N 1
ATOM 1412 C CA . ASN A 1 181 ? -17.168 5.803 -5.219 1.00 94.44 181 ASN A CA 1
ATOM 1413 C C . ASN A 1 181 ? -16.487 4.473 -4.898 1.00 94.44 181 ASN A C 1
ATOM 1415 O O . ASN A 1 181 ? -16.810 3.829 -3.903 1.00 94.44 181 ASN A O 1
ATOM 1419 N N . THR A 1 182 ? -15.497 4.087 -5.707 1.00 95.62 182 THR A N 1
ATOM 1420 C CA . THR A 1 182 ? -14.753 2.831 -5.507 1.00 95.62 182 THR A CA 1
ATOM 1421 C C . THR A 1 182 ? -13.544 2.988 -4.584 1.00 95.62 182 THR A C 1
ATOM 1423 O O . THR A 1 182 ? -12.760 2.052 -4.438 1.00 95.62 182 THR A O 1
ATOM 1426 N N . ASN A 1 183 ? -13.354 4.182 -4.014 1.00 96.69 183 ASN A N 1
ATOM 1427 C CA . ASN A 1 183 ? -12.170 4.599 -3.268 1.00 96.69 183 ASN A CA 1
ATOM 1428 C C . ASN A 1 183 ? -10.850 4.182 -3.949 1.00 96.69 183 ASN A C 1
ATOM 1430 O O . ASN A 1 183 ? -10.062 3.403 -3.409 1.00 96.69 183 ASN A O 1
ATOM 1434 N N . LEU A 1 184 ? -10.646 4.681 -5.170 1.00 97.75 184 LEU A N 1
ATOM 1435 C CA . LEU A 1 184 ? -9.488 4.379 -6.010 1.00 97.75 184 LEU A CA 1
ATOM 1436 C C . LEU A 1 184 ? -8.769 5.671 -6.394 1.00 97.75 184 LEU A C 1
ATOM 1438 O O . LEU A 1 184 ? -9.387 6.591 -6.923 1.00 97.75 184 LEU A O 1
ATOM 1442 N N . LEU A 1 185 ? -7.453 5.695 -6.211 1.00 98.62 185 LEU A N 1
ATOM 1443 C CA . LEU A 1 185 ? -6.577 6.749 -6.711 1.00 98.62 185 LEU A CA 1
ATOM 1444 C C . LEU A 1 185 ? -5.500 6.114 -7.595 1.00 98.62 185 LEU A C 1
ATOM 1446 O O . LEU A 1 185 ? -4.832 5.171 -7.174 1.00 98.62 185 LEU A O 1
ATOM 1450 N N . VAL A 1 186 ? -5.331 6.615 -8.816 1.00 98.75 186 VAL A N 1
ATOM 1451 C CA . VAL A 1 186 ? -4.301 6.160 -9.755 1.00 98.75 186 VAL A CA 1
ATOM 1452 C C . VAL A 1 186 ? -3.361 7.307 -10.064 1.00 98.75 186 VAL A C 1
ATOM 1454 O O . VAL A 1 186 ? -3.802 8.401 -10.429 1.00 98.75 186 VAL A O 1
ATOM 1457 N N . THR A 1 187 ? -2.067 7.040 -9.949 1.00 98.81 187 THR A N 1
ATOM 1458 C CA . THR A 1 187 ? -1.007 8.005 -10.224 1.00 98.81 187 THR A CA 1
ATOM 1459 C C . THR A 1 187 ? -0.051 7.449 -11.263 1.00 98.81 187 THR A C 1
ATOM 1461 O O . THR A 1 187 ? 0.093 6.233 -11.409 1.00 98.81 187 THR A O 1
ATOM 1464 N N . GLU A 1 188 ? 0.581 8.351 -12.000 1.00 98.81 188 GLU A N 1
ATOM 1465 C CA . GLU A 1 188 ? 1.544 8.016 -13.038 1.00 98.81 188 GLU A CA 1
ATOM 1466 C C . GLU A 1 188 ? 2.692 9.022 -13.041 1.00 98.81 188 GLU A C 1
ATOM 1468 O O . GLU A 1 188 ? 2.480 10.223 -12.853 1.00 98.81 188 GLU A O 1
ATOM 1473 N N . GLU A 1 189 ? 3.885 8.508 -13.295 1.00 98.56 189 GLU A N 1
ATOM 1474 C CA . GLU A 1 189 ? 5.125 9.247 -13.512 1.00 98.56 189 GLU A CA 1
ATOM 1475 C C . GLU A 1 189 ? 5.959 8.538 -14.583 1.00 98.56 189 GLU A C 1
ATOM 1477 O O . GLU A 1 189 ? 5.782 7.344 -14.843 1.00 98.56 189 GLU A O 1
ATOM 1482 N N . GLN A 1 190 ? 6.840 9.292 -15.231 1.00 98.25 190 GLN A N 1
ATOM 1483 C CA . GLN A 1 190 ? 7.691 8.812 -16.309 1.00 98.25 190 GLN A CA 1
ATOM 1484 C C . GLN A 1 190 ? 9.081 9.423 -16.189 1.00 98.25 190 GLN A C 1
ATOM 1486 O O . GLN A 1 190 ? 9.225 10.636 -16.001 1.00 98.25 190 GLN A O 1
ATOM 1491 N N . TYR A 1 191 ? 10.084 8.576 -16.377 1.00 96.69 191 TYR A N 1
ATOM 1492 C CA . TYR A 1 191 ? 11.487 8.929 -16.280 1.00 96.69 191 TYR A CA 1
ATOM 1493 C C . TYR A 1 191 ? 12.270 8.404 -17.480 1.00 96.69 191 TYR A C 1
ATOM 1495 O O . TYR A 1 191 ? 11.965 7.337 -18.019 1.00 96.69 191 TYR A O 1
ATOM 1503 N N . GLU A 1 192 ? 13.280 9.161 -17.882 1.00 94.31 192 GLU A N 1
ATOM 1504 C CA . GLU A 1 192 ? 14.373 8.700 -18.733 1.00 94.31 192 GLU A CA 1
ATOM 1505 C C . GLU A 1 192 ? 15.499 8.199 -17.825 1.00 94.31 192 GLU A C 1
ATOM 1507 O O . GLU A 1 192 ? 15.731 8.770 -16.763 1.00 94.31 192 GLU A O 1
ATOM 1512 N N . ILE A 1 193 ? 16.155 7.107 -18.195 1.00 91.81 193 ILE A N 1
ATOM 1513 C CA . ILE A 1 193 ? 17.242 6.516 -17.406 1.00 91.81 193 ILE A CA 1
ATOM 1514 C C . ILE A 1 193 ? 18.545 7.161 -17.878 1.00 91.81 193 ILE A C 1
ATOM 1516 O O . ILE A 1 193 ? 18.701 7.357 -19.074 1.00 91.81 193 ILE A O 1
ATOM 1520 N N . THR A 1 194 ? 19.470 7.543 -16.999 1.00 88.12 194 THR A N 1
ATOM 1521 C CA . THR A 1 194 ? 20.670 8.300 -17.425 1.00 88.12 194 THR A CA 1
ATOM 1522 C C . THR A 1 194 ? 21.983 7.542 -17.308 1.00 88.12 194 THR A C 1
ATOM 1524 O O . THR A 1 194 ? 22.948 7.931 -17.953 1.00 88.12 194 THR A O 1
ATOM 1527 N N . ASN A 1 195 ? 22.018 6.452 -16.547 1.00 81.56 195 ASN A N 1
ATOM 1528 C CA . ASN A 1 195 ? 23.232 5.702 -16.226 1.00 81.56 195 ASN A CA 1
ATOM 1529 C C . ASN A 1 195 ? 23.279 4.312 -16.891 1.00 81.56 195 ASN A C 1
ATOM 1531 O O . ASN A 1 195 ? 23.644 3.336 -16.245 1.00 81.56 195 ASN A O 1
ATOM 1535 N N . MET A 1 196 ? 22.867 4.207 -18.160 1.00 72.81 196 MET A N 1
ATOM 1536 C CA . MET A 1 196 ? 22.902 2.934 -18.908 1.00 72.81 196 MET A CA 1
ATOM 1537 C C . MET A 1 196 ? 24.219 2.681 -19.661 1.00 72.81 196 MET A C 1
ATOM 1539 O O . MET A 1 196 ? 24.350 1.639 -20.295 1.00 72.81 196 MET A O 1
ATOM 1543 N N . ASP A 1 197 ? 25.175 3.611 -19.604 1.00 60.50 197 ASP A N 1
ATOM 1544 C CA . ASP A 1 197 ? 26.463 3.498 -20.291 1.00 60.50 197 ASP A CA 1
ATOM 1545 C C . ASP A 1 197 ? 27.511 2.866 -19.358 1.00 60.50 197 ASP A C 1
ATOM 1547 O O . ASP A 1 197 ? 28.015 3.523 -18.447 1.00 60.50 197 ASP A O 1
ATOM 1551 N N . SER A 1 198 ? 27.853 1.596 -19.586 1.00 51.78 198 SER A N 1
ATOM 1552 C CA . SER A 1 198 ? 29.009 0.933 -18.972 1.00 51.78 198 SER A CA 1
ATOM 1553 C C . SER A 1 198 ? 30.191 0.956 -19.952 1.00 51.78 198 SER A C 1
ATOM 1555 O O . SER A 1 198 ? 30.385 0.029 -20.736 1.00 51.78 198 SER A O 1
ATOM 1557 N N . ASP A 1 199 ? 30.987 2.027 -19.932 1.00 48.25 199 ASP A N 1
ATOM 1558 C CA . ASP A 1 199 ? 32.290 2.067 -20.627 1.00 48.25 199 ASP A CA 1
ATOM 1559 C C . ASP A 1 199 ? 33.374 1.238 -19.889 1.00 48.25 199 ASP A C 1
ATOM 1561 O O . ASP A 1 199 ? 34.527 1.187 -20.324 1.00 48.25 199 ASP A O 1
ATOM 1565 N N . ASP A 1 200 ? 33.021 0.569 -18.787 1.00 47.47 200 ASP A N 1
ATOM 1566 C CA . ASP A 1 200 ? 33.920 -0.290 -18.021 1.00 47.47 200 ASP A CA 1
ATOM 1567 C C . ASP A 1 200 ? 33.859 -1.739 -18.546 1.00 47.47 200 ASP A C 1
ATOM 1569 O O . ASP A 1 200 ? 32.906 -2.479 -18.312 1.00 47.47 200 ASP A O 1
ATOM 1573 N N . GLU A 1 201 ? 34.915 -2.161 -19.255 1.00 45.00 201 GLU A N 1
ATOM 1574 C CA . GLU A 1 201 ? 35.092 -3.508 -19.845 1.00 45.00 201 GLU A CA 1
ATOM 1575 C C . GLU A 1 201 ? 35.101 -4.671 -18.815 1.00 45.00 201 GLU A C 1
ATOM 1577 O O . GLU A 1 201 ? 35.213 -5.832 -19.214 1.00 45.00 201 GLU A O 1
ATOM 1582 N N . ASP A 1 202 ? 34.975 -4.377 -17.515 1.00 44.22 202 ASP A N 1
ATOM 1583 C CA . ASP A 1 202 ? 35.048 -5.330 -16.397 1.00 44.22 202 ASP A CA 1
ATOM 1584 C C . ASP A 1 202 ? 33.706 -5.544 -15.650 1.00 44.22 202 ASP A C 1
ATOM 1586 O O . ASP A 1 202 ? 33.663 -6.367 -14.730 1.00 44.22 202 ASP A O 1
ATOM 1590 N N . ASP A 1 203 ? 32.609 -4.864 -16.019 1.00 45.69 203 ASP A N 1
ATOM 1591 C CA . ASP A 1 203 ? 31.334 -5.001 -15.297 1.00 45.69 203 ASP A CA 1
ATOM 1592 C C . ASP A 1 203 ? 30.488 -6.192 -15.793 1.00 45.69 203 ASP A C 1
ATOM 1594 O O . ASP A 1 203 ? 29.977 -6.236 -16.910 1.00 45.69 203 ASP A O 1
ATOM 1598 N N . GLU A 1 204 ? 30.277 -7.165 -14.900 1.00 45.84 204 GLU A N 1
ATOM 1599 C CA . GLU A 1 204 ? 29.306 -8.266 -15.030 1.00 45.84 204 GLU A CA 1
ATOM 1600 C C . GLU A 1 204 ? 27.828 -7.796 -14.931 1.00 45.84 204 GLU A C 1
ATOM 1602 O O . GLU A 1 204 ? 26.920 -8.631 -14.938 1.00 45.84 204 GLU A O 1
ATOM 1607 N N . ASP A 1 205 ? 27.559 -6.487 -14.838 1.00 53.28 205 ASP A N 1
ATOM 1608 C CA . ASP A 1 205 ? 26.277 -5.918 -14.394 1.00 53.28 205 ASP A CA 1
ATOM 1609 C C . ASP A 1 205 ? 25.479 -5.209 -15.514 1.00 53.28 205 ASP A C 1
ATOM 1611 O O . ASP A 1 205 ? 24.981 -4.096 -15.355 1.00 53.28 205 ASP A O 1
ATOM 1615 N N . ASP A 1 206 ? 25.220 -5.908 -16.626 1.00 70.00 206 ASP A N 1
ATOM 1616 C CA . ASP A 1 206 ? 24.252 -5.487 -17.662 1.00 70.00 206 ASP A CA 1
ATOM 1617 C C . ASP A 1 206 ? 22.766 -5.610 -17.218 1.00 70.00 206 ASP A C 1
ATOM 1619 O O . ASP A 1 206 ? 21.840 -5.735 -18.032 1.00 70.00 206 ASP A O 1
ATOM 1623 N N . GLU A 1 207 ? 22.503 -5.628 -15.907 1.00 77.25 207 GLU A N 1
ATOM 1624 C CA . GLU A 1 207 ? 21.209 -5.958 -15.307 1.00 77.25 207 GLU A CA 1
ATOM 1625 C C . GLU A 1 207 ? 20.593 -4.784 -14.537 1.00 77.25 207 GLU A C 1
ATOM 1627 O O . GLU A 1 207 ? 21.215 -4.147 -13.693 1.00 77.25 207 GLU A O 1
ATOM 1632 N N . VAL A 1 208 ? 19.297 -4.562 -14.748 1.00 83.69 208 VAL A N 1
ATOM 1633 C CA . VAL A 1 208 ? 18.478 -3.668 -13.926 1.00 83.69 208 VAL A CA 1
ATOM 1634 C C . VAL A 1 208 ? 17.891 -4.452 -12.758 1.00 83.69 208 VAL A C 1
ATOM 1636 O O . VAL A 1 208 ? 17.365 -5.558 -12.924 1.00 83.69 208 VAL A O 1
ATOM 1639 N N . PHE A 1 209 ? 17.925 -3.851 -11.568 1.00 87.38 209 PHE A N 1
ATOM 1640 C CA . PHE A 1 209 ? 17.422 -4.440 -10.332 1.00 87.38 209 PHE A CA 1
ATOM 1641 C C . PHE A 1 209 ? 16.221 -3.657 -9.826 1.00 87.38 209 PHE A C 1
ATOM 1643 O O . PHE A 1 209 ? 16.355 -2.566 -9.290 1.00 87.38 209 PHE A O 1
ATOM 1650 N N . VAL A 1 210 ? 15.037 -4.257 -9.887 1.00 91.00 210 VAL A N 1
ATOM 1651 C CA . VAL A 1 210 ? 13.831 -3.626 -9.348 1.00 91.00 210 VAL A CA 1
ATOM 1652 C C . VAL A 1 210 ? 13.466 -4.272 -8.021 1.00 91.00 210 VAL A C 1
ATOM 1654 O O . VAL A 1 210 ? 13.192 -5.475 -7.930 1.00 91.00 210 VAL A O 1
ATOM 1657 N N . THR A 1 211 ? 13.448 -3.463 -6.971 1.00 89.62 211 THR A N 1
ATOM 1658 C CA . THR A 1 211 ? 13.018 -3.853 -5.635 1.00 89.62 211 THR A CA 1
ATOM 1659 C C . THR A 1 211 ? 11.505 -3.814 -5.544 1.00 89.62 211 THR A C 1
ATOM 1661 O O . THR A 1 211 ? 10.855 -2.820 -5.838 1.00 89.62 211 THR A O 1
ATOM 1664 N N . THR A 1 212 ? 10.917 -4.886 -5.027 1.00 83.44 212 THR A N 1
ATOM 1665 C CA . THR A 1 212 ? 9.550 -4.830 -4.523 1.00 83.44 212 THR A CA 1
ATOM 1666 C C . THR A 1 212 ? 9.563 -4.491 -3.036 1.00 83.44 212 THR A C 1
ATOM 1668 O O . THR A 1 212 ? 10.144 -5.206 -2.209 1.00 83.44 212 THR A O 1
ATOM 1671 N N . THR A 1 213 ? 8.875 -3.419 -2.660 1.00 82.06 213 THR A N 1
ATOM 1672 C CA . THR A 1 213 ? 8.856 -2.891 -1.288 1.00 82.06 213 THR A CA 1
ATOM 1673 C C . THR A 1 213 ? 7.968 -3.677 -0.314 1.00 82.06 213 THR A C 1
ATOM 1675 O O . THR A 1 213 ? 7.918 -3.327 0.863 1.00 82.06 213 THR A O 1
ATOM 1678 N N . PHE A 1 214 ? 7.345 -4.797 -0.726 1.00 85.31 214 PHE A N 1
ATOM 1679 C CA . PHE A 1 214 ? 6.457 -5.604 0.140 1.00 85.31 214 PHE A CA 1
ATOM 1680 C C . PHE A 1 214 ? 7.115 -6.042 1.452 1.00 85.31 214 PHE A C 1
ATOM 1682 O O . PHE A 1 214 ? 6.442 -6.168 2.470 1.00 85.31 214 PHE A O 1
ATOM 1689 N N . HIS A 1 215 ? 8.431 -6.274 1.448 1.00 86.12 215 HIS A N 1
ATOM 1690 C CA . HIS A 1 215 ? 9.155 -6.773 2.616 1.00 86.12 215 HIS A CA 1
ATOM 1691 C C . HIS A 1 215 ? 9.138 -5.756 3.765 1.00 86.12 215 HIS A C 1
ATOM 1693 O O . HIS A 1 215 ? 9.229 -6.150 4.922 1.00 86.12 215 HIS A O 1
ATOM 1699 N N . ARG A 1 216 ? 8.948 -4.462 3.460 1.00 89.19 216 ARG A N 1
ATOM 1700 C CA . ARG A 1 216 ? 8.792 -3.391 4.454 1.00 89.19 216 ARG A CA 1
ATOM 1701 C C . ARG A 1 216 ? 7.529 -3.569 5.306 1.00 89.19 216 ARG A C 1
ATOM 1703 O O . ARG A 1 216 ? 7.505 -3.124 6.446 1.00 89.19 216 ARG A O 1
ATOM 1710 N N . GLY A 1 217 ? 6.510 -4.264 4.791 1.00 91.69 217 GLY A N 1
ATOM 1711 C CA . GLY A 1 217 ? 5.306 -4.628 5.544 1.00 91.69 217 GLY A CA 1
ATOM 1712 C C . GLY A 1 217 ? 5.514 -5.760 6.560 1.00 91.69 217 GLY A C 1
ATOM 1713 O O . GLY A 1 217 ? 4.636 -6.002 7.385 1.00 91.69 217 GLY A O 1
ATOM 1714 N N . PHE A 1 218 ? 6.664 -6.437 6.528 1.00 94.31 218 PHE A N 1
ATOM 1715 C CA . PHE A 1 218 ? 7.008 -7.565 7.396 1.00 94.31 218 PHE A CA 1
ATOM 1716 C C . PHE A 1 218 ? 8.301 -7.248 8.170 1.00 94.31 218 PHE A C 1
ATOM 1718 O O . PHE A 1 218 ? 9.370 -7.763 7.832 1.00 94.31 218 PHE A O 1
ATOM 1725 N N . PRO A 1 219 ? 8.229 -6.363 9.184 1.00 92.44 219 PRO A N 1
ATOM 1726 C CA . PRO A 1 219 ? 9.399 -5.868 9.909 1.00 92.44 219 PRO A CA 1
ATOM 1727 C C . PRO A 1 219 ? 10.060 -6.950 10.770 1.00 92.44 219 PRO A C 1
ATOM 1729 O O . PRO A 1 219 ? 9.416 -7.931 11.135 1.00 92.44 219 PRO A O 1
ATOM 1732 N N . TYR A 1 220 ? 11.322 -6.740 11.150 1.00 89.56 220 TYR A N 1
ATOM 1733 C CA . TYR A 1 220 ? 12.011 -7.543 12.166 1.00 89.56 220 TYR A CA 1
ATOM 1734 C C . TYR A 1 220 ? 11.894 -6.855 13.536 1.00 89.56 220 TYR A C 1
ATOM 1736 O O . TYR A 1 220 ? 12.079 -5.640 13.601 1.00 89.56 220 TYR A O 1
ATOM 1744 N N . PRO A 1 221 ? 11.583 -7.581 14.624 1.00 82.75 221 PRO A N 1
ATOM 1745 C CA . PRO A 1 221 ? 11.486 -6.984 15.951 1.00 82.75 221 PRO A CA 1
ATOM 1746 C C . PRO A 1 221 ? 12.874 -6.721 16.552 1.00 82.75 221 PRO A C 1
ATOM 1748 O O . PRO A 1 221 ? 13.706 -7.627 16.600 1.00 82.75 221 PRO A O 1
ATOM 1751 N N . ASP A 1 222 ? 13.089 -5.523 17.101 1.00 81.25 222 ASP A N 1
ATOM 1752 C CA . ASP A 1 222 ? 14.284 -5.222 17.907 1.00 81.25 222 ASP A CA 1
ATOM 1753 C C . ASP A 1 222 ? 14.254 -5.951 19.268 1.00 81.25 222 ASP A C 1
ATOM 1755 O O . ASP A 1 222 ? 15.278 -6.444 19.743 1.00 81.25 222 ASP A O 1
ATOM 1759 N N . ASP A 1 223 ? 13.069 -6.061 19.890 1.00 80.38 223 ASP A N 1
ATOM 1760 C CA . ASP A 1 223 ? 12.830 -6.825 21.123 1.00 80.38 223 ASP A CA 1
ATOM 1761 C C . ASP A 1 223 ? 11.828 -7.960 20.871 1.00 80.38 223 ASP A C 1
ATOM 1763 O O . ASP A 1 223 ? 10.676 -7.738 20.499 1.00 80.38 223 ASP A O 1
ATOM 1767 N N . LYS A 1 224 ? 12.267 -9.195 21.124 1.00 84.94 224 LYS A N 1
ATOM 1768 C CA . LYS A 1 224 ? 11.489 -10.424 20.907 1.00 84.94 224 LYS A CA 1
ATOM 1769 C C . LYS A 1 224 ? 10.594 -10.806 22.090 1.00 84.94 224 LYS A C 1
ATOM 1771 O O . LYS A 1 224 ? 9.970 -11.862 22.070 1.00 84.94 224 LYS A O 1
ATOM 1776 N N . LYS A 1 225 ? 10.561 -10.000 23.154 1.00 82.25 225 LYS A N 1
ATOM 1777 C CA . LYS A 1 225 ? 9.745 -10.269 24.351 1.00 82.25 225 LYS A CA 1
ATOM 1778 C C . LYS A 1 225 ? 8.281 -9.881 24.183 1.00 82.25 225 LYS A C 1
ATOM 1780 O O . LYS A 1 225 ? 7.442 -10.360 24.942 1.00 82.25 225 LYS A O 1
ATOM 1785 N N . PHE A 1 226 ? 7.980 -9.005 23.231 1.00 79.94 226 PHE A N 1
ATOM 1786 C CA . PHE A 1 226 ? 6.638 -8.483 23.000 1.00 79.94 226 PHE A CA 1
ATOM 1787 C C . PHE A 1 226 ? 6.060 -9.029 21.701 1.00 79.94 226 PHE A C 1
ATOM 1789 O O . PHE A 1 226 ? 6.792 -9.484 20.830 1.00 79.94 226 PHE A O 1
ATOM 1796 N N . GLN A 1 227 ? 4.735 -8.980 21.577 1.00 86.38 227 GLN A N 1
ATOM 1797 C CA . GLN A 1 227 ? 4.076 -9.248 20.304 1.00 86.38 227 GLN A CA 1
ATOM 1798 C C . GLN A 1 227 ? 4.563 -8.259 19.239 1.00 86.38 227 GLN A C 1
ATOM 1800 O O . GLN A 1 227 ? 4.733 -7.070 19.516 1.00 86.38 227 GLN A O 1
ATOM 1805 N N . LEU A 1 228 ? 4.738 -8.748 18.016 1.00 88.62 228 LEU A N 1
ATOM 1806 C CA . LEU A 1 228 ? 5.096 -7.931 16.864 1.00 88.62 228 LEU A CA 1
ATOM 1807 C C . LEU A 1 228 ? 3.854 -7.657 16.016 1.00 88.62 228 LEU A C 1
ATOM 1809 O O . LEU A 1 228 ? 3.160 -8.587 15.613 1.00 88.62 228 LEU A O 1
ATOM 1813 N N . GLN A 1 229 ? 3.609 -6.390 15.691 1.00 87.88 229 GLN A N 1
ATOM 1814 C CA . GLN A 1 229 ? 2.598 -6.001 14.711 1.00 87.88 229 GLN A CA 1
ATOM 1815 C C . GLN A 1 229 ? 3.191 -6.101 13.297 1.00 87.88 229 GLN A C 1
ATOM 1817 O O . GLN A 1 229 ? 4.195 -5.456 12.990 1.00 87.88 229 GLN A O 1
ATOM 1822 N N . ILE A 1 230 ? 2.545 -6.871 12.423 1.00 90.38 230 ILE A N 1
ATOM 1823 C CA . ILE A 1 230 ? 2.821 -6.864 10.985 1.00 90.38 230 ILE A CA 1
ATOM 1824 C C . ILE A 1 230 ? 2.242 -5.567 10.408 1.00 90.38 230 ILE A C 1
ATOM 1826 O O . ILE A 1 230 ? 1.066 -5.249 10.602 1.00 90.38 230 ILE A O 1
ATOM 1830 N N . SER A 1 231 ? 3.086 -4.798 9.719 1.00 87.31 231 SER A N 1
ATOM 1831 C CA . SER A 1 231 ? 2.712 -3.502 9.142 1.00 87.31 231 SER A CA 1
ATOM 1832 C C . SER A 1 231 ? 1.956 -3.636 7.819 1.00 87.31 231 SER A C 1
ATOM 1834 O O . SER A 1 231 ? 1.262 -2.701 7.431 1.00 87.31 231 SER A O 1
ATOM 1836 N N . ALA A 1 232 ? 2.072 -4.780 7.135 1.00 89.38 232 ALA A N 1
ATOM 1837 C CA . ALA A 1 232 ? 1.284 -5.091 5.949 1.00 89.38 232 ALA A CA 1
ATOM 1838 C C . ALA A 1 232 ? -0.210 -5.098 6.302 1.00 89.38 232 ALA A C 1
ATOM 1840 O O . ALA A 1 232 ? -0.667 -5.866 7.149 1.00 89.38 232 ALA A O 1
ATOM 1841 N N . ASP A 1 233 ? -0.960 -4.221 5.646 1.00 89.38 233 ASP A N 1
ATOM 1842 C CA . ASP A 1 233 ? -2.365 -3.946 5.935 1.00 89.38 233 ASP A CA 1
ATOM 1843 C C . ASP A 1 233 ? -3.313 -4.421 4.825 1.00 89.38 233 ASP A C 1
ATOM 1845 O O . ASP A 1 233 ? -4.525 -4.279 4.958 1.00 89.38 233 ASP A O 1
ATOM 1849 N N . GLY A 1 234 ? -2.771 -5.030 3.770 1.00 93.25 234 GLY A N 1
ATOM 1850 C CA . GLY A 1 234 ? -3.515 -5.565 2.639 1.00 93.25 234 GLY A CA 1
ATOM 1851 C C . GLY A 1 234 ? -2.630 -6.346 1.673 1.00 93.25 234 GLY A C 1
ATOM 1852 O O . GLY A 1 234 ? -1.408 -6.419 1.828 1.00 93.25 234 GLY A O 1
ATOM 1853 N N . GLU A 1 235 ? -3.258 -6.906 0.645 1.00 95.44 235 GLU A N 1
ATOM 1854 C CA . GLU A 1 235 ? -2.568 -7.503 -0.491 1.00 95.44 235 GLU A CA 1
ATOM 1855 C C . GLU A 1 235 ? -1.924 -6.424 -1.375 1.00 95.44 235 GLU A C 1
ATOM 1857 O O . GLU A 1 235 ? -2.533 -5.390 -1.687 1.00 95.44 235 GLU A O 1
ATOM 1862 N N . LEU A 1 236 ? -0.690 -6.711 -1.795 1.00 95.00 236 LEU A N 1
ATOM 1863 C CA . LEU A 1 236 ? 0.091 -5.910 -2.729 1.00 95.00 236 LEU A CA 1
ATOM 1864 C C . LEU A 1 236 ? 0.357 -6.713 -3.999 1.00 95.00 236 LEU A C 1
ATOM 1866 O O . LEU A 1 236 ? 0.793 -7.866 -3.931 1.00 95.00 236 LEU A O 1
ATOM 1870 N N . GLU A 1 237 ? 0.175 -6.064 -5.147 1.00 97.31 237 GLU A N 1
ATOM 1871 C CA . GLU A 1 237 ? 0.599 -6.584 -6.446 1.00 97.31 237 GLU A CA 1
ATOM 1872 C C . GLU A 1 237 ? 1.663 -5.689 -7.089 1.00 97.31 237 GLU A C 1
ATOM 1874 O O . GLU A 1 237 ? 1.533 -4.466 -7.114 1.00 97.31 237 GLU A O 1
ATOM 1879 N N . HIS A 1 238 ? 2.707 -6.308 -7.633 1.00 97.62 238 HIS A N 1
ATOM 1880 C CA . HIS A 1 238 ? 3.776 -5.642 -8.362 1.00 97.62 238 HIS A CA 1
ATOM 1881 C C . HIS A 1 238 ? 3.923 -6.265 -9.746 1.00 97.62 238 HIS A C 1
ATOM 1883 O O . HIS A 1 238 ? 4.157 -7.469 -9.871 1.00 97.62 238 HIS A O 1
ATOM 1889 N N . TYR A 1 239 ? 3.797 -5.428 -10.767 1.00 97.88 239 TYR A N 1
ATOM 1890 C CA . TYR A 1 239 ? 4.015 -5.772 -12.162 1.00 97.88 239 TYR A CA 1
ATOM 1891 C C . TYR A 1 239 ? 5.294 -5.097 -12.653 1.00 97.88 239 TYR A C 1
ATOM 1893 O O . TYR A 1 239 ? 5.500 -3.911 -12.396 1.00 97.88 239 TYR A O 1
ATOM 1901 N N . ILE A 1 240 ? 6.134 -5.834 -13.369 1.00 97.44 240 ILE A N 1
ATOM 1902 C CA . ILE A 1 240 ? 7.259 -5.262 -14.107 1.00 97.44 240 ILE A CA 1
ATOM 1903 C C . ILE A 1 240 ? 7.143 -5.745 -15.542 1.00 97.44 240 ILE A C 1
ATOM 1905 O O . ILE A 1 240 ? 7.198 -6.946 -15.788 1.00 97.44 240 ILE A O 1
ATOM 1909 N N . ASP A 1 241 ? 6.972 -4.810 -16.463 1.00 96.81 241 ASP A N 1
ATOM 1910 C CA . ASP A 1 241 ? 6.930 -5.060 -17.897 1.00 96.81 241 ASP A CA 1
ATOM 1911 C C . ASP A 1 241 ? 8.206 -4.486 -18.515 1.00 96.81 241 ASP A C 1
ATOM 1913 O O . ASP A 1 241 ? 8.500 -3.308 -18.321 1.00 96.81 241 ASP A O 1
ATOM 1917 N N . VAL A 1 242 ? 8.957 -5.289 -19.260 1.00 94.88 242 VAL A N 1
ATOM 1918 C CA . VAL A 1 242 ? 10.212 -4.878 -19.904 1.00 94.88 242 VAL A CA 1
ATOM 1919 C C . VAL A 1 242 ? 10.087 -5.093 -21.402 1.00 94.88 242 VAL A C 1
ATOM 1921 O O . VAL A 1 242 ? 9.788 -6.202 -21.840 1.00 94.88 242 VAL A O 1
ATOM 1924 N N . LEU A 1 243 ? 10.283 -4.037 -22.191 1.00 93.62 243 LEU A N 1
ATOM 1925 C CA . LEU A 1 243 ? 10.131 -4.066 -23.646 1.00 93.62 243 LEU A CA 1
ATOM 1926 C C . LEU A 1 243 ? 11.484 -3.956 -24.348 1.00 93.62 243 LEU A C 1
ATOM 1928 O O . LEU A 1 243 ? 12.197 -2.973 -24.166 1.00 93.62 243 LEU A O 1
ATOM 1932 N N . TYR A 1 244 ? 11.783 -4.924 -25.213 1.00 90.44 244 TYR A N 1
ATOM 1933 C CA . TYR A 1 244 ? 13.047 -5.034 -25.942 1.00 90.44 244 TYR A CA 1
ATOM 1934 C C . TYR A 1 244 ? 12.906 -4.697 -27.437 1.00 90.44 244 TYR A C 1
ATOM 1936 O O . TYR A 1 244 ? 11.821 -4.837 -28.015 1.00 90.44 244 TYR A O 1
ATOM 1944 N N . PRO A 1 245 ? 13.990 -4.264 -28.113 1.00 88.19 245 PRO A N 1
ATOM 1945 C CA . PRO A 1 245 ? 13.964 -3.954 -29.548 1.00 88.19 245 PRO A CA 1
ATOM 1946 C C . PRO A 1 245 ? 13.742 -5.196 -30.431 1.00 88.19 245 PRO A C 1
ATOM 1948 O O . PRO A 1 245 ? 13.113 -5.115 -31.496 1.00 88.19 245 PRO A O 1
ATOM 1951 N N . SER A 1 246 ? 14.227 -6.350 -29.981 1.00 87.12 246 SER A N 1
ATOM 1952 C CA . SER A 1 246 ? 14.211 -7.659 -30.643 1.00 87.12 246 SER A CA 1
ATOM 1953 C C . SER A 1 246 ? 13.365 -8.668 -29.866 1.00 87.12 246 SER A C 1
ATOM 1955 O O . SER A 1 246 ? 12.998 -8.442 -28.715 1.00 87.12 246 SER A O 1
ATOM 1957 N N . GLU A 1 247 ? 13.014 -9.768 -30.532 1.00 88.88 247 GLU A N 1
ATOM 1958 C CA . GLU A 1 247 ? 12.367 -10.901 -29.871 1.00 88.88 247 GLU A CA 1
ATOM 1959 C C . GLU A 1 247 ? 13.323 -11.562 -28.880 1.00 88.88 247 GLU A C 1
ATOM 1961 O O . GLU A 1 247 ? 14.530 -11.633 -29.123 1.00 88.88 247 GLU A O 1
ATOM 1966 N N . ILE A 1 248 ? 12.762 -12.039 -27.774 1.00 85.62 248 ILE A N 1
ATOM 1967 C CA . ILE A 1 248 ? 13.474 -12.781 -26.737 1.00 85.62 248 ILE A CA 1
ATOM 1968 C C . ILE A 1 248 ? 12.944 -14.220 -26.681 1.00 85.62 248 ILE A C 1
ATOM 1970 O O . ILE A 1 248 ? 11.799 -14.459 -27.070 1.00 85.62 248 ILE A O 1
ATOM 1974 N N . PRO A 1 249 ? 13.746 -15.190 -26.209 1.00 86.31 249 PRO A N 1
ATOM 1975 C CA . PRO A 1 249 ? 13.277 -16.559 -26.026 1.00 86.31 249 PRO A CA 1
ATOM 1976 C C . PRO A 1 249 ? 12.021 -16.616 -25.150 1.00 86.31 249 PRO A C 1
ATOM 1978 O O . PRO A 1 249 ? 11.952 -15.940 -24.122 1.00 86.31 249 PRO A O 1
ATOM 1981 N N . GLU A 1 250 ? 11.040 -17.427 -25.550 1.00 88.31 250 GLU A N 1
ATOM 1982 C CA . GLU A 1 250 ? 9.862 -17.707 -24.727 1.00 88.31 250 GLU A CA 1
ATOM 1983 C C . GLU A 1 250 ? 10.261 -18.530 -23.501 1.00 88.31 250 GLU A C 1
ATOM 1985 O O . GLU A 1 250 ? 10.844 -19.611 -23.602 1.00 88.31 250 GLU A O 1
ATOM 1990 N N . GLU A 1 251 ? 9.911 -18.023 -22.329 1.00 86.44 251 GLU A N 1
ATOM 1991 C CA . GLU A 1 251 ? 10.149 -18.650 -21.042 1.00 86.44 251 GLU A CA 1
ATOM 1992 C C . GLU A 1 251 ? 8.942 -18.431 -20.140 1.00 86.44 251 GLU A C 1
ATOM 1994 O O . GLU A 1 251 ? 8.241 -17.424 -20.229 1.00 86.44 251 GLU A O 1
ATOM 1999 N N . GLN A 1 252 ? 8.714 -19.370 -19.226 1.00 92.12 252 GLN A N 1
ATOM 2000 C CA . GLN A 1 252 ? 7.742 -19.206 -18.157 1.00 92.12 252 GLN A CA 1
ATOM 2001 C C . GLN A 1 252 ? 8.222 -19.939 -16.909 1.00 92.12 252 GLN A C 1
ATOM 2003 O O . GLN A 1 252 ? 8.522 -21.134 -16.941 1.00 92.12 252 GLN A O 1
ATOM 2008 N N . CYS A 1 253 ? 8.245 -19.241 -15.780 1.00 90.44 253 CYS A N 1
ATOM 2009 C CA . CYS A 1 253 ? 8.507 -19.839 -14.482 1.00 90.44 253 CYS A CA 1
ATOM 2010 C C . CYS A 1 253 ? 7.635 -19.214 -13.389 1.00 90.44 253 CYS A C 1
ATOM 2012 O O . CYS A 1 253 ? 7.210 -18.062 -13.463 1.00 90.44 253 CYS A O 1
ATOM 2014 N N . SER A 1 254 ? 7.338 -19.997 -12.350 1.00 92.19 254 SER A N 1
ATOM 2015 C CA . SER A 1 254 ? 6.566 -19.533 -11.198 1.00 92.19 254 SER A CA 1
ATOM 2016 C C . SER A 1 254 ? 7.178 -20.010 -9.886 1.00 92.19 254 SER A C 1
ATOM 2018 O O . SER A 1 254 ? 7.813 -21.061 -9.809 1.00 92.19 254 SER A O 1
ATOM 2020 N N . SER A 1 255 ? 6.989 -19.216 -8.837 1.00 90.50 255 SER A N 1
ATOM 2021 C CA . SER A 1 255 ? 7.440 -19.491 -7.479 1.00 90.50 255 SER A CA 1
ATOM 2022 C C . SER A 1 255 ? 6.324 -19.154 -6.501 1.00 90.50 255 SER A C 1
ATOM 2024 O O . SER A 1 255 ? 5.743 -18.068 -6.532 1.00 90.50 255 SER A O 1
ATOM 2026 N N . LYS A 1 256 ? 6.001 -20.101 -5.621 1.00 94.00 256 LYS A N 1
ATOM 2027 C CA . LYS A 1 256 ? 4.944 -19.969 -4.614 1.00 94.00 256 LYS A CA 1
ATOM 2028 C C . LYS A 1 256 ? 5.510 -20.292 -3.243 1.00 94.00 256 LYS A C 1
ATOM 2030 O O . LYS A 1 256 ? 6.309 -21.212 -3.095 1.00 94.00 256 LYS A O 1
ATOM 2035 N N . ALA A 1 257 ? 5.072 -19.556 -2.231 1.00 91.88 257 ALA A N 1
ATOM 2036 C CA . ALA A 1 257 ? 5.269 -19.939 -0.840 1.00 91.88 257 ALA A CA 1
ATOM 2037 C C . ALA A 1 257 ? 4.068 -19.525 -0.000 1.00 91.88 257 ALA A C 1
ATOM 2039 O O . ALA A 1 257 ? 3.425 -18.512 -0.260 1.00 91.88 257 ALA A O 1
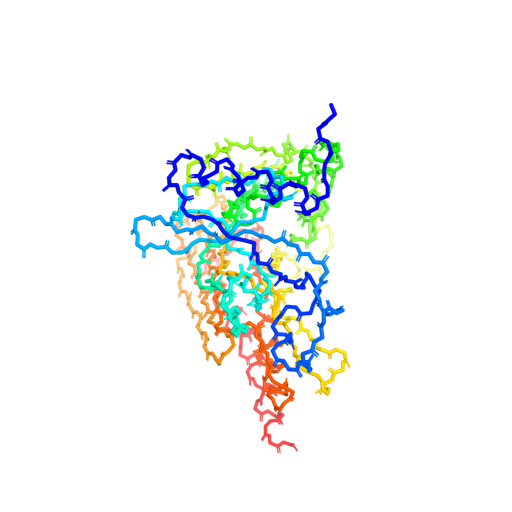ATOM 2040 N N . SER A 1 258 ? 3.786 -20.316 1.023 1.00 95.19 258 SER A N 1
ATOM 2041 C CA . SER A 1 258 ? 2.747 -20.035 2.001 1.00 95.19 258 SER A CA 1
ATOM 2042 C C . SER A 1 258 ? 3.255 -20.485 3.357 1.00 95.19 258 SER A C 1
ATOM 2044 O O . SER A 1 258 ? 3.819 -21.569 3.480 1.00 95.19 258 SER A O 1
ATOM 2046 N N . ASN A 1 259 ? 3.049 -19.654 4.363 1.00 95.06 259 ASN A N 1
ATOM 2047 C CA . ASN A 1 259 ? 3.334 -19.945 5.764 1.00 95.06 259 ASN A CA 1
ATOM 2048 C C . ASN A 1 259 ? 2.200 -19.336 6.615 1.00 95.06 259 ASN A C 1
ATOM 2050 O O . ASN A 1 259 ? 1.257 -18.789 6.040 1.00 95.06 259 ASN A O 1
ATOM 2054 N N . PRO A 1 260 ? 2.237 -19.419 7.954 1.00 96.12 260 PRO A N 1
ATOM 2055 C CA . PRO A 1 260 ? 1.186 -18.843 8.790 1.00 96.12 260 PRO A CA 1
ATOM 2056 C C . PRO A 1 260 ? 1.019 -17.316 8.693 1.00 96.12 260 PRO A C 1
ATOM 2058 O O . PRO A 1 260 ? -0.016 -16.811 9.117 1.00 96.12 260 PRO A O 1
ATOM 2061 N N . TYR A 1 261 ? 2.001 -16.579 8.162 1.00 95.38 261 TYR A N 1
ATOM 2062 C CA . TYR A 1 261 ? 2.056 -15.111 8.193 1.00 95.38 261 TYR A CA 1
ATOM 2063 C C . TYR A 1 261 ? 1.737 -14.451 6.851 1.00 95.38 261 TYR A C 1
ATOM 2065 O O . TYR A 1 261 ? 1.193 -13.349 6.840 1.00 95.38 261 TYR A O 1
ATOM 2073 N N . PHE A 1 262 ? 2.054 -15.095 5.723 1.00 96.25 262 PHE A N 1
ATOM 2074 C CA . PHE A 1 262 ? 1.762 -14.572 4.387 1.00 96.25 262 PHE A CA 1
ATOM 2075 C C . PHE A 1 262 ? 1.694 -15.658 3.303 1.00 96.25 262 PHE A C 1
ATOM 2077 O O . PHE A 1 262 ? 2.253 -16.753 3.428 1.00 96.25 262 PHE A O 1
ATOM 2084 N N . LYS A 1 263 ? 1.053 -15.302 2.186 1.00 96.75 263 LYS A N 1
ATOM 2085 C CA . LYS A 1 263 ? 1.160 -15.982 0.889 1.00 96.75 263 LYS A CA 1
ATOM 2086 C C . LYS A 1 263 ? 2.019 -15.145 -0.049 1.00 96.75 263 LYS A C 1
ATOM 2088 O O . LYS A 1 263 ? 1.877 -13.929 -0.099 1.00 96.75 263 LYS A O 1
ATOM 2093 N N . TYR A 1 264 ? 2.883 -15.809 -0.802 1.00 95.94 264 TYR A N 1
ATOM 2094 C CA . TYR A 1 264 ? 3.739 -15.222 -1.826 1.00 95.94 264 TYR A CA 1
ATOM 2095 C C . TYR A 1 264 ? 3.536 -15.966 -3.142 1.00 95.94 264 TYR A C 1
ATOM 2097 O O . TYR A 1 264 ? 3.564 -17.201 -3.182 1.00 95.94 264 TYR A O 1
ATOM 2105 N N . HIS A 1 265 ? 3.388 -15.208 -4.219 1.00 95.81 265 HIS A N 1
ATOM 2106 C CA . HIS A 1 265 ? 3.319 -15.723 -5.573 1.00 95.81 265 HIS A CA 1
ATOM 2107 C C . HIS A 1 265 ? 4.138 -14.835 -6.500 1.00 95.81 265 HIS A C 1
ATOM 2109 O O . HIS A 1 265 ? 3.907 -13.631 -6.529 1.00 95.81 265 HIS A O 1
ATOM 2115 N N . LYS A 1 266 ? 5.056 -15.422 -7.264 1.00 94.81 266 LYS A N 1
ATOM 2116 C CA . LYS A 1 266 ? 5.761 -14.750 -8.352 1.00 94.81 266 LYS A CA 1
ATOM 2117 C C . LYS A 1 266 ? 5.649 -15.567 -9.626 1.00 94.81 266 LYS A C 1
ATOM 2119 O O . LYS A 1 266 ? 5.871 -16.775 -9.592 1.00 94.81 266 LYS A O 1
ATOM 2124 N N . GLU A 1 267 ? 5.334 -14.906 -10.723 1.00 95.69 267 GLU A N 1
ATOM 2125 C CA . GLU A 1 267 ? 5.354 -15.453 -12.075 1.00 95.69 267 GLU A CA 1
ATOM 2126 C C . GLU A 1 267 ? 6.255 -14.576 -12.933 1.00 95.69 267 GLU A C 1
ATOM 2128 O O . GLU A 1 267 ? 6.283 -13.355 -12.773 1.00 95.69 267 GLU A O 1
ATOM 2133 N N . VAL A 1 268 ? 7.018 -15.217 -13.807 1.00 94.62 268 VAL A N 1
ATOM 2134 C CA . VAL A 1 268 ? 7.852 -14.563 -14.808 1.00 94.62 268 VAL A CA 1
ATOM 2135 C C . VAL A 1 268 ? 7.585 -15.253 -16.126 1.00 94.62 268 VAL A C 1
ATOM 2137 O O . VAL A 1 268 ? 7.576 -16.485 -16.176 1.00 94.62 268 VAL A O 1
ATOM 2140 N N . TRP A 1 269 ? 7.330 -14.477 -17.168 1.00 94.19 269 TRP A N 1
ATOM 2141 C CA . TRP A 1 269 ? 7.144 -15.019 -18.503 1.00 94.19 269 TRP A CA 1
ATOM 2142 C C . TRP A 1 269 ? 7.607 -14.033 -19.564 1.00 94.19 269 TRP A C 1
ATOM 2144 O O . TRP A 1 269 ? 7.577 -12.822 -19.347 1.00 94.19 269 TRP A O 1
ATOM 2154 N N . SER A 1 270 ? 8.024 -14.551 -20.709 1.00 93.06 270 SER A N 1
ATOM 2155 C CA . SER A 1 270 ? 8.352 -13.762 -21.892 1.00 93.06 270 SER A CA 1
ATOM 2156 C C . SER A 1 270 ? 7.466 -14.155 -23.066 1.00 93.06 270 SER A C 1
ATOM 2158 O O . SER A 1 270 ? 7.139 -15.324 -23.255 1.00 93.06 270 SER A O 1
ATOM 2160 N N . GLU A 1 271 ? 7.076 -13.160 -23.856 1.00 92.38 271 GLU A N 1
ATOM 2161 C CA . GLU A 1 271 ? 6.301 -13.342 -25.081 1.00 92.38 271 GLU A CA 1
ATOM 2162 C C . GLU A 1 271 ? 6.721 -12.283 -26.108 1.00 92.38 271 GLU A C 1
ATOM 2164 O O . GLU A 1 271 ? 6.707 -11.076 -25.840 1.00 92.38 271 GLU A O 1
ATOM 2169 N N . GLY A 1 272 ? 7.117 -12.729 -27.302 1.00 91.44 272 GLY A N 1
ATOM 2170 C CA . GLY A 1 272 ? 7.582 -11.848 -28.372 1.00 91.44 272 GLY A CA 1
ATOM 2171 C C . GLY A 1 272 ? 8.763 -10.975 -27.936 1.00 91.44 272 GLY A C 1
ATOM 2172 O O . GLY A 1 272 ? 9.882 -11.454 -27.790 1.00 91.44 272 GLY A O 1
ATOM 2173 N N . LYS A 1 273 ? 8.518 -9.672 -27.753 1.00 92.31 273 LYS A N 1
ATOM 2174 C CA . LYS A 1 273 ? 9.534 -8.668 -27.376 1.00 92.31 273 LYS A CA 1
ATOM 2175 C C . LYS A 1 273 ? 9.413 -8.180 -25.930 1.00 92.31 273 LYS A C 1
ATOM 2177 O O . LYS A 1 273 ? 9.944 -7.118 -25.601 1.00 92.31 273 LYS A O 1
ATOM 2182 N N . ALA A 1 274 ? 8.650 -8.882 -25.098 1.00 93.62 274 ALA A N 1
ATOM 2183 C CA . ALA A 1 274 ? 8.336 -8.443 -23.748 1.00 93.62 274 ALA A CA 1
ATOM 2184 C C . ALA A 1 274 ? 8.677 -9.513 -22.712 1.00 93.62 274 ALA A C 1
ATOM 2186 O O . ALA A 1 274 ? 8.386 -10.692 -22.907 1.00 93.62 274 ALA A O 1
ATOM 2187 N N . LEU A 1 275 ? 9.270 -9.077 -21.602 1.00 94.31 275 LEU A N 1
ATOM 2188 C CA . LEU A 1 275 ? 9.464 -9.864 -20.389 1.00 94.31 275 LEU A CA 1
ATOM 2189 C C . LEU A 1 275 ? 8.578 -9.286 -19.288 1.00 94.31 275 LEU A C 1
ATOM 2191 O O . LEU A 1 275 ? 8.550 -8.076 -19.066 1.00 94.31 275 LEU A O 1
ATOM 2195 N N . HIS A 1 276 ? 7.878 -10.159 -18.583 1.00 96.12 276 HIS A N 1
ATOM 2196 C CA . HIS A 1 276 ? 6.896 -9.793 -17.582 1.00 96.12 276 HIS A CA 1
ATOM 2197 C C . HIS A 1 276 ? 7.220 -10.451 -16.249 1.00 96.12 276 HIS A C 1
ATOM 2199 O O . HIS A 1 276 ? 7.498 -11.646 -16.177 1.00 96.12 276 HIS A O 1
ATOM 2205 N N . PHE A 1 277 ? 7.109 -9.676 -15.177 1.00 96.00 277 PHE A N 1
ATOM 2206 C CA . PHE A 1 277 ? 7.133 -10.158 -13.807 1.00 96.00 277 PHE A CA 1
ATOM 2207 C C . PHE A 1 277 ? 5.820 -9.782 -13.139 1.00 96.00 277 PHE A C 1
ATOM 2209 O O . PHE A 1 277 ? 5.412 -8.623 -13.148 1.00 96.00 277 PHE A O 1
ATOM 2216 N N . TYR A 1 278 ? 5.204 -10.747 -12.474 1.00 96.81 278 TYR A N 1
ATOM 2217 C CA . TYR A 1 278 ? 4.081 -10.527 -11.578 1.00 96.81 278 TYR A CA 1
ATOM 2218 C C . TYR A 1 278 ? 4.454 -11.045 -10.200 1.00 96.81 278 TYR A C 1
ATOM 2220 O O . TYR A 1 278 ? 4.855 -12.196 -10.056 1.00 96.81 278 TYR A O 1
ATOM 2228 N N . THR A 1 279 ? 4.338 -10.207 -9.175 1.00 96.31 279 THR A N 1
ATOM 2229 C CA . THR A 1 279 ? 4.504 -10.614 -7.778 1.00 96.31 279 THR A CA 1
ATOM 2230 C C . THR A 1 279 ? 3.294 -10.190 -6.965 1.00 96.31 279 THR A C 1
ATOM 2232 O O . THR A 1 279 ? 2.871 -9.041 -7.026 1.00 96.31 279 THR A O 1
ATOM 2235 N N . ARG A 1 280 ? 2.768 -11.106 -6.156 1.00 96.81 280 ARG A N 1
ATOM 2236 C CA . ARG A 1 280 ? 1.674 -10.866 -5.218 1.00 96.81 280 ARG A CA 1
ATOM 2237 C C . ARG A 1 280 ? 2.050 -11.363 -3.834 1.00 96.81 280 ARG A C 1
ATOM 2239 O O . ARG A 1 280 ? 2.527 -12.494 -3.683 1.00 96.81 280 ARG A O 1
ATOM 2246 N N . VAL A 1 281 ? 1.797 -10.527 -2.832 1.00 96.56 281 VAL A N 1
ATOM 2247 C CA . VAL A 1 281 ? 1.994 -10.861 -1.419 1.00 96.56 281 VAL A CA 1
ATOM 2248 C C . VAL A 1 281 ? 0.732 -10.525 -0.640 1.00 96.56 281 VAL A C 1
ATOM 2250 O O . VAL A 1 281 ? 0.285 -9.381 -0.652 1.00 96.56 281 VAL A O 1
ATOM 2253 N N . THR A 1 282 ? 0.183 -11.522 0.050 1.00 96.75 282 THR A N 1
ATOM 2254 C CA . THR A 1 282 ? -1.046 -11.403 0.846 1.00 96.75 282 THR A CA 1
ATOM 2255 C C . THR A 1 282 ? -0.706 -11.713 2.307 1.00 96.75 282 THR A C 1
ATOM 2257 O O . THR A 1 282 ? -0.315 -12.853 2.590 1.00 96.75 282 THR A O 1
ATOM 2260 N N . PRO A 1 283 ? -0.814 -10.761 3.250 1.00 95.69 283 PRO A N 1
ATOM 2261 C CA . PRO A 1 283 ? -0.627 -11.061 4.665 1.00 95.69 283 PRO A CA 1
ATOM 2262 C C . PRO A 1 283 ? -1.773 -11.948 5.180 1.00 95.69 283 PRO A C 1
ATOM 2264 O O . PRO A 1 283 ? -2.905 -11.887 4.705 1.00 95.69 283 PRO A O 1
ATOM 2267 N N . LEU A 1 284 ? -1.464 -12.811 6.147 1.00 95.44 284 LEU A N 1
ATOM 2268 C CA . LEU A 1 284 ? -2.407 -13.756 6.763 1.00 95.44 284 LEU A CA 1
ATOM 2269 C C . LEU A 1 284 ? -2.589 -13.527 8.265 1.00 95.44 284 LEU A C 1
ATOM 2271 O O . LEU A 1 284 ? -3.510 -14.082 8.863 1.00 95.44 284 LEU A O 1
ATOM 2275 N N . ARG A 1 285 ? -1.720 -12.719 8.877 1.00 92.44 285 ARG A N 1
ATOM 2276 C CA . ARG A 1 285 ? -1.801 -12.319 10.283 1.00 92.44 285 ARG A CA 1
ATOM 2277 C C . ARG A 1 285 ? -1.486 -10.839 10.430 1.00 92.44 285 ARG A C 1
ATOM 2279 O O . ARG A 1 285 ? -0.676 -10.291 9.693 1.00 92.44 285 ARG A O 1
ATOM 2286 N N . GLU A 1 286 ? -2.110 -10.222 11.425 1.00 89.75 286 GLU A N 1
ATOM 2287 C CA . GLU A 1 286 ? -1.828 -8.844 11.835 1.00 89.75 286 GLU A CA 1
ATOM 2288 C C . GLU A 1 286 ? -0.749 -8.765 12.918 1.00 89.75 286 GLU A C 1
ATOM 2290 O O . GLU A 1 286 ? -0.059 -7.759 13.048 1.00 89.75 286 GLU A O 1
ATOM 2295 N N . VAL A 1 287 ? -0.653 -9.813 13.737 1.00 89.62 287 VAL A N 1
ATOM 2296 C CA . VAL A 1 287 ? 0.182 -9.867 14.936 1.00 89.62 287 VAL A CA 1
ATOM 2297 C C . VAL A 1 287 ? 0.879 -11.218 14.992 1.00 89.62 287 VAL A C 1
ATOM 2299 O O . VAL A 1 287 ? 0.313 -12.244 14.603 1.00 89.62 287 VAL A O 1
ATOM 2302 N N . VAL A 1 288 ? 2.109 -11.204 15.488 1.00 91.62 288 VAL A N 1
ATOM 2303 C CA . VAL A 1 288 ? 2.915 -12.384 15.785 1.00 91.62 288 VAL A CA 1
ATOM 2304 C C . VAL A 1 288 ? 3.146 -12.430 17.286 1.00 91.62 288 VAL A C 1
ATOM 2306 O O . VAL A 1 288 ? 3.650 -11.470 17.875 1.00 91.62 288 VAL A O 1
ATOM 2309 N N . ASP A 1 289 ? 2.775 -13.547 17.905 1.00 90.38 289 ASP A N 1
ATOM 2310 C CA . ASP A 1 289 ? 3.033 -13.772 19.320 1.00 90.38 289 ASP A CA 1
ATOM 2311 C C . ASP A 1 289 ? 4.527 -13.912 19.601 1.00 90.38 289 ASP A C 1
ATOM 2313 O O . ASP A 1 289 ? 5.275 -14.438 18.782 1.00 90.38 289 ASP A O 1
ATOM 2317 N N . HIS A 1 290 ? 4.965 -13.480 20.786 1.00 88.81 290 HIS A N 1
ATOM 2318 C CA . HIS A 1 290 ? 6.379 -13.536 21.182 1.00 88.81 290 HIS A CA 1
ATOM 2319 C C . HIS A 1 290 ? 6.997 -14.941 21.022 1.00 88.81 290 HIS A C 1
ATOM 2321 O O . HIS A 1 290 ? 8.158 -15.069 20.641 1.00 88.81 290 HIS A O 1
ATOM 2327 N N . ALA A 1 291 ? 6.206 -15.995 21.260 1.00 91.50 291 ALA A N 1
ATOM 2328 C CA . ALA A 1 291 ? 6.617 -17.389 21.097 1.00 91.50 291 ALA A CA 1
ATOM 2329 C C . ALA A 1 291 ? 6.887 -17.779 19.628 1.00 91.50 291 ALA A C 1
ATOM 2331 O O . ALA A 1 291 ? 7.727 -18.637 19.369 1.00 91.50 291 ALA A O 1
ATOM 2332 N N . ASP A 1 292 ? 6.229 -17.107 18.680 1.00 94.06 292 ASP A N 1
ATOM 2333 C CA . ASP A 1 292 ? 6.267 -17.393 17.243 1.00 94.06 292 ASP A CA 1
ATOM 2334 C C . ASP A 1 292 ? 7.304 -16.524 16.493 1.00 94.06 292 ASP A C 1
ATOM 2336 O O . ASP A 1 292 ? 7.528 -16.710 15.295 1.00 94.06 292 ASP A O 1
ATOM 2340 N N . ILE A 1 293 ? 7.964 -15.565 17.163 1.00 92.94 293 ILE A N 1
ATOM 2341 C CA . ILE A 1 293 ? 8.858 -14.586 16.511 1.00 92.94 293 ILE A CA 1
ATOM 2342 C C . ILE A 1 293 ? 10.017 -15.249 15.759 1.00 92.94 293 ILE A C 1
ATOM 2344 O O . ILE A 1 293 ? 10.390 -14.786 14.682 1.00 92.94 293 ILE A O 1
ATOM 2348 N N . GLY A 1 294 ? 10.592 -16.328 16.296 1.00 91.69 294 GLY A N 1
ATOM 2349 C CA . GLY A 1 294 ? 11.700 -17.028 15.638 1.00 91.69 294 GLY A CA 1
ATOM 2350 C C . GLY A 1 294 ? 11.306 -17.620 14.280 1.00 91.69 294 GLY A C 1
ATOM 2351 O O . GLY A 1 294 ? 12.040 -17.470 13.301 1.00 91.69 294 GLY A O 1
ATOM 2352 N N . GLU A 1 295 ? 10.126 -18.243 14.202 1.00 93.25 295 GLU A N 1
ATOM 2353 C CA . GLU A 1 295 ? 9.578 -18.777 12.950 1.00 93.25 295 GLU A CA 1
ATOM 2354 C C . GLU A 1 295 ? 9.245 -17.640 11.975 1.00 93.25 295 GLU A C 1
ATOM 2356 O O . GLU A 1 295 ? 9.635 -17.681 10.802 1.00 93.25 295 GLU A O 1
ATOM 2361 N N . TYR A 1 296 ? 8.598 -16.586 12.476 1.00 95.06 296 TYR A N 1
ATOM 2362 C CA . TYR A 1 296 ? 8.264 -15.404 11.692 1.00 95.06 296 TYR A CA 1
ATOM 2363 C C . TYR A 1 296 ? 9.494 -14.733 11.068 1.00 95.06 296 TYR A C 1
ATOM 2365 O O . TYR A 1 296 ? 9.475 -14.415 9.881 1.00 95.06 296 TYR A O 1
ATOM 2373 N N . GLU A 1 297 ? 10.586 -14.543 11.813 1.00 94.19 297 GLU A N 1
ATOM 2374 C CA . GLU A 1 297 ? 11.797 -13.919 11.270 1.00 94.19 297 GLU A CA 1
ATOM 2375 C C . GLU A 1 297 ? 12.390 -14.725 10.115 1.00 94.19 297 GLU A C 1
ATOM 2377 O O . GLU A 1 297 ? 12.845 -14.147 9.126 1.00 94.19 297 GLU A O 1
ATOM 2382 N N . SER A 1 298 ? 12.375 -16.057 10.214 1.00 92.88 298 SER A N 1
ATOM 2383 C CA . SER A 1 298 ? 12.812 -16.926 9.121 1.00 92.88 298 SER A CA 1
ATOM 2384 C C . SER A 1 298 ? 11.945 -16.713 7.877 1.00 92.88 298 SER A C 1
ATOM 2386 O O . SER A 1 298 ? 12.472 -16.515 6.777 1.00 92.88 298 SER A O 1
ATOM 2388 N N . ALA A 1 299 ? 10.621 -16.658 8.049 1.00 93.88 299 ALA A N 1
ATOM 2389 C CA . ALA A 1 299 ? 9.683 -16.369 6.969 1.00 93.88 299 ALA A CA 1
ATOM 2390 C C . ALA A 1 299 ? 9.906 -14.970 6.355 1.00 93.88 299 ALA A C 1
ATOM 2392 O O . ALA A 1 299 ? 10.024 -14.844 5.134 1.00 93.88 299 ALA A O 1
ATOM 2393 N N . ALA A 1 300 ? 10.036 -13.927 7.177 1.00 94.12 300 ALA A N 1
ATOM 2394 C CA . ALA A 1 300 ? 10.285 -12.555 6.733 1.00 94.12 300 ALA A CA 1
ATOM 2395 C C . ALA A 1 300 ? 11.632 -12.418 5.994 1.00 94.12 300 ALA A C 1
ATOM 2397 O O . ALA A 1 300 ? 11.702 -11.758 4.955 1.00 94.12 300 ALA A O 1
ATOM 2398 N N . ARG A 1 301 ? 12.685 -13.126 6.430 1.00 92.50 301 ARG A N 1
ATOM 2399 C CA . ARG A 1 301 ? 13.980 -13.178 5.720 1.00 92.50 301 ARG A CA 1
ATOM 2400 C C . ARG A 1 301 ? 13.876 -13.842 4.355 1.00 92.50 301 ARG A C 1
ATOM 2402 O O . ARG A 1 301 ? 14.502 -13.373 3.403 1.00 92.50 301 ARG A O 1
ATOM 2409 N N . GLN A 1 302 ? 13.096 -14.916 4.235 1.00 90.69 302 GLN A N 1
ATOM 2410 C CA . GLN A 1 302 ? 12.839 -15.539 2.933 1.00 90.69 302 GLN A CA 1
ATOM 2411 C C . GLN A 1 302 ? 12.134 -14.563 1.987 1.00 90.69 302 GLN A C 1
ATOM 2413 O O . GLN A 1 302 ? 12.508 -14.464 0.819 1.00 90.69 302 GLN A O 1
ATOM 2418 N N . LEU A 1 303 ? 11.158 -13.809 2.497 1.00 91.75 303 LEU A N 1
ATOM 2419 C CA . LEU A 1 303 ? 10.456 -12.781 1.738 1.00 91.75 303 LEU A CA 1
ATOM 2420 C C . LEU A 1 303 ? 11.413 -11.654 1.307 1.00 91.75 303 LEU A C 1
ATOM 2422 O O . LEU A 1 303 ? 11.472 -11.318 0.126 1.00 91.75 303 LEU A O 1
ATOM 2426 N N . TYR A 1 304 ? 12.245 -11.150 2.222 1.00 91.38 304 TYR A N 1
ATOM 2427 C CA . TYR A 1 304 ? 13.261 -10.128 1.946 1.00 91.38 304 TYR A CA 1
ATOM 2428 C C . TYR A 1 304 ? 14.243 -10.535 0.841 1.00 91.38 304 TYR A C 1
ATOM 2430 O O . TYR A 1 304 ? 14.563 -9.727 -0.029 1.00 91.38 304 TYR A O 1
ATOM 2438 N N . ARG A 1 305 ? 14.709 -11.790 0.825 1.00 88.50 305 ARG A N 1
ATOM 2439 C CA . ARG A 1 305 ? 15.605 -12.299 -0.233 1.00 88.50 305 ARG A CA 1
ATOM 2440 C C . ARG A 1 305 ? 14.940 -12.347 -1.611 1.00 88.50 305 ARG A C 1
ATOM 2442 O O . ARG A 1 305 ? 15.630 -12.254 -2.616 1.00 88.50 305 ARG A O 1
ATOM 2449 N N . ARG A 1 306 ? 13.611 -12.457 -1.663 1.00 89.62 306 ARG A N 1
ATOM 2450 C CA . ARG A 1 306 ? 12.816 -12.508 -2.901 1.00 89.62 306 ARG A CA 1
ATOM 2451 C C . ARG A 1 306 ? 12.364 -11.133 -3.400 1.00 89.62 306 ARG A C 1
ATOM 2453 O O . ARG A 1 306 ? 11.572 -11.074 -4.339 1.00 89.62 306 ARG A O 1
ATOM 2460 N N . ARG A 1 307 ? 12.817 -10.041 -2.767 1.00 88.44 307 ARG A N 1
ATOM 2461 C CA . ARG A 1 307 ? 12.372 -8.674 -3.086 1.00 88.44 307 ARG A CA 1
ATOM 2462 C C . ARG A 1 307 ? 12.781 -8.208 -4.478 1.00 88.44 307 ARG A C 1
ATOM 2464 O O . ARG A 1 307 ? 12.052 -7.418 -5.064 1.00 88.44 307 ARG A O 1
ATOM 2471 N N . TYR A 1 308 ? 13.913 -8.684 -4.987 1.00 87.19 308 TYR A N 1
ATOM 2472 C CA . TYR A 1 308 ? 14.449 -8.229 -6.262 1.00 87.19 308 TYR A CA 1
ATOM 2473 C C . TYR A 1 308 ? 13.861 -9.006 -7.441 1.00 87.19 308 TYR A C 1
ATOM 2475 O O . TYR A 1 308 ? 13.688 -10.231 -7.405 1.00 87.19 308 TYR A O 1
ATOM 2483 N N . SER A 1 309 ? 13.589 -8.275 -8.509 1.00 89.50 309 SER A N 1
ATOM 2484 C CA . SER A 1 309 ? 13.532 -8.793 -9.869 1.00 89.50 309 SER A CA 1
ATOM 2485 C C . SER A 1 309 ? 14.726 -8.232 -10.617 1.00 89.50 309 SER A C 1
ATOM 2487 O O . SER A 1 309 ? 15.026 -7.051 -10.473 1.00 89.50 309 SER A O 1
ATOM 2489 N N . LYS A 1 310 ? 15.395 -9.089 -11.380 1.00 87.69 310 LYS A N 1
ATOM 2490 C CA . LYS A 1 310 ? 16.503 -8.695 -12.236 1.00 87.69 310 LYS A CA 1
ATOM 2491 C C . LYS A 1 310 ? 16.168 -9.011 -13.677 1.00 87.69 310 LYS A C 1
ATOM 2493 O O . LYS A 1 310 ? 15.515 -10.027 -13.929 1.00 87.69 310 LYS A O 1
ATOM 2498 N N . PHE A 1 311 ? 16.606 -8.159 -14.584 1.00 86.81 311 PHE A N 1
ATOM 2499 C CA . PHE A 1 311 ? 16.510 -8.382 -16.018 1.00 86.81 311 PHE A CA 1
ATOM 2500 C C . PHE A 1 311 ? 17.558 -7.528 -16.728 1.00 86.81 311 PHE A C 1
ATOM 2502 O O . PHE A 1 311 ? 17.861 -6.434 -16.256 1.00 86.81 311 PHE A O 1
ATOM 2509 N N . PRO A 1 312 ? 18.089 -7.985 -17.865 1.00 83.12 312 PRO A N 1
ATOM 2510 C CA . PRO A 1 312 ? 19.045 -7.196 -18.617 1.00 83.12 312 PRO A CA 1
ATOM 2511 C C . PRO A 1 312 ? 18.353 -6.038 -19.327 1.00 83.12 312 PRO A C 1
ATOM 2513 O O . PRO A 1 312 ? 17.187 -6.160 -19.718 1.00 83.12 312 PRO A O 1
ATOM 2516 N N . TYR A 1 313 ? 19.053 -4.921 -19.519 1.00 77.88 313 TYR A N 1
ATOM 2517 C CA . TYR A 1 313 ? 18.529 -3.832 -20.352 1.00 77.88 313 TYR A CA 1
ATOM 2518 C C . TYR A 1 313 ? 18.727 -4.108 -21.855 1.00 77.88 313 TYR A C 1
ATOM 2520 O O . TYR A 1 313 ? 17.965 -3.607 -22.684 1.00 77.88 313 TYR A O 1
ATOM 2528 N N . GLN A 1 314 ? 19.667 -4.991 -22.217 1.00 72.75 314 GLN A N 1
ATOM 2529 C CA . GLN A 1 314 ? 19.834 -5.519 -23.576 1.00 72.75 314 GLN A CA 1
ATOM 2530 C C . GLN A 1 314 ? 19.110 -6.864 -23.763 1.00 72.75 314 GLN A C 1
ATOM 2532 O O . GLN A 1 314 ? 18.933 -7.638 -22.822 1.00 72.75 314 GLN A O 1
ATOM 2537 N N . SER A 1 315 ? 18.669 -7.168 -24.990 1.00 64.31 315 SER A N 1
ATOM 2538 C CA . SER A 1 315 ? 18.001 -8.445 -25.276 1.00 64.31 315 SER A CA 1
ATOM 2539 C C . SER A 1 315 ? 18.972 -9.618 -25.152 1.00 64.31 315 SER A C 1
ATOM 2541 O O . SER A 1 315 ? 20.077 -9.567 -25.693 1.00 64.31 315 SER A O 1
ATOM 2543 N N . ILE A 1 316 ? 18.524 -10.710 -24.545 1.00 64.25 316 ILE A N 1
ATOM 2544 C CA . ILE A 1 316 ? 19.341 -11.907 -24.354 1.00 64.25 316 ILE A CA 1
ATOM 2545 C C . ILE A 1 316 ? 19.410 -12.722 -25.650 1.00 64.25 316 ILE A C 1
ATOM 2547 O O . ILE A 1 316 ? 18.386 -12.984 -26.284 1.00 64.25 316 ILE A O 1
ATOM 2551 N N . ALA A 1 317 ? 20.616 -13.137 -26.048 1.00 55.53 317 ALA A N 1
ATOM 2552 C CA . ALA A 1 317 ? 20.804 -14.057 -27.168 1.00 55.53 317 ALA A CA 1
ATOM 2553 C C . ALA A 1 317 ? 20.171 -15.432 -26.869 1.00 55.53 317 ALA A C 1
ATOM 2555 O O . ALA A 1 317 ? 20.052 -15.832 -25.717 1.00 55.53 317 ALA A O 1
ATOM 2556 N N . ALA A 1 318 ? 19.816 -16.193 -27.909 1.00 48.62 318 ALA A N 1
ATOM 2557 C CA . ALA A 1 318 ? 19.016 -17.429 -27.844 1.00 48.62 318 ALA A CA 1
ATOM 2558 C C . ALA A 1 318 ? 19.609 -18.635 -27.055 1.00 48.62 318 ALA A C 1
ATOM 2560 O O . ALA A 1 318 ? 19.191 -19.769 -27.278 1.00 48.62 318 ALA A O 1
ATOM 2561 N N . GLY A 1 319 ? 20.574 -18.432 -26.152 1.00 45.81 319 GLY A N 1
ATOM 2562 C CA . GLY A 1 319 ? 21.220 -19.477 -25.349 1.00 45.81 319 GLY A CA 1
ATOM 2563 C C . GLY A 1 319 ? 21.382 -19.179 -23.851 1.00 45.81 319 GLY A C 1
ATOM 2564 O O . GLY A 1 319 ? 21.777 -20.085 -23.120 1.00 45.81 319 GLY A O 1
ATOM 2565 N N . SER A 1 320 ? 21.079 -17.967 -23.373 1.00 54.44 320 SER A N 1
ATOM 2566 C CA . SER A 1 320 ? 21.099 -17.612 -21.944 1.00 54.44 320 SER A CA 1
ATOM 2567 C C . SER A 1 320 ? 19.668 -17.504 -21.422 1.00 54.44 320 SER A C 1
ATOM 2569 O O . SER A 1 320 ? 18.872 -16.718 -21.918 1.00 54.44 320 SER A O 1
ATOM 2571 N N . THR A 1 321 ? 19.318 -18.324 -20.435 1.00 55.59 321 THR A N 1
ATOM 2572 C CA . THR A 1 321 ? 17.939 -18.416 -19.930 1.00 55.59 321 THR A CA 1
ATOM 2573 C C . THR A 1 321 ? 17.755 -17.651 -18.620 1.00 55.59 321 THR A C 1
ATOM 2575 O O . THR A 1 321 ? 18.421 -17.971 -17.626 1.00 55.59 321 THR A O 1
ATOM 2578 N N . ILE A 1 322 ? 16.813 -16.703 -18.581 1.00 60.28 322 ILE A N 1
ATOM 2579 C CA . ILE A 1 322 ? 16.518 -15.856 -17.405 1.00 60.28 322 ILE A CA 1
ATOM 2580 C C . ILE A 1 322 ? 16.028 -16.716 -16.243 1.00 60.28 322 ILE A C 1
ATOM 2582 O O . ILE A 1 322 ? 16.484 -16.571 -15.104 1.00 60.28 322 ILE A O 1
ATOM 2586 N N . CYS A 1 323 ? 15.140 -17.672 -16.523 1.00 58.12 323 CYS A N 1
ATOM 2587 C CA . CYS A 1 323 ? 14.601 -18.558 -15.498 1.00 58.12 323 CYS A CA 1
ATOM 2588 C C . CYS A 1 323 ? 15.686 -19.456 -14.860 1.00 58.12 323 CYS A C 1
ATOM 2590 O O . CYS A 1 323 ? 15.528 -19.831 -13.698 1.00 58.12 323 CYS A O 1
ATOM 2592 N N . VAL A 1 324 ? 16.808 -19.760 -15.533 1.00 50.25 324 VAL A N 1
ATOM 2593 C CA . VAL A 1 324 ? 17.923 -20.539 -14.939 1.00 50.25 324 VAL A CA 1
ATOM 2594 C C . VAL A 1 324 ? 18.774 -19.679 -14.001 1.00 50.25 324 VAL A C 1
ATOM 2596 O O . VAL A 1 324 ? 19.086 -20.129 -12.895 1.00 50.25 324 VAL A O 1
ATOM 2599 N N . ALA A 1 325 ? 19.070 -18.429 -14.374 1.00 49.56 325 ALA A N 1
ATOM 2600 C CA . ALA A 1 325 ? 19.737 -17.468 -13.489 1.00 49.56 325 ALA A CA 1
ATOM 2601 C C . ALA A 1 325 ? 18.881 -17.167 -12.239 1.00 49.56 325 ALA A C 1
ATOM 2603 O O . ALA A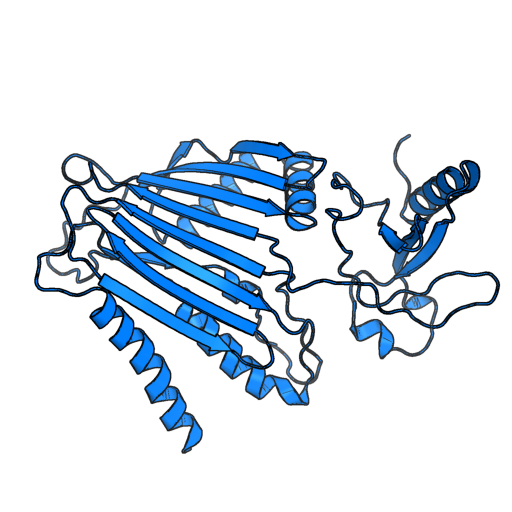 1 325 ? 19.374 -17.175 -11.107 1.00 49.56 325 ALA A O 1
ATOM 2604 N N . MET A 1 326 ? 17.560 -17.025 -12.413 1.00 50.28 326 MET A N 1
ATOM 2605 C CA . MET A 1 326 ?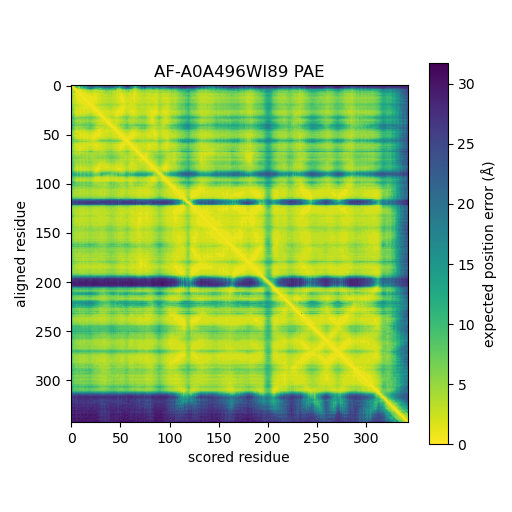 16.613 -16.860 -11.305 1.00 50.28 326 MET A CA 1
ATOM 2606 C C . MET A 1 326 ? 16.451 -18.122 -10.438 1.00 50.28 326 MET A C 1
ATOM 2608 O O . MET A 1 326 ? 16.334 -18.010 -9.214 1.00 50.28 326 MET A O 1
ATOM 2612 N N . ALA A 1 327 ? 16.455 -19.324 -11.026 1.00 46.22 327 ALA A N 1
ATOM 2613 C CA . ALA A 1 327 ? 16.376 -20.584 -10.283 1.00 46.22 327 ALA A CA 1
ATOM 2614 C C . ALA A 1 327 ? 17.624 -20.821 -9.417 1.00 46.22 327 ALA A C 1
ATOM 2616 O O . ALA A 1 327 ? 17.491 -21.280 -8.282 1.00 46.22 327 ALA A O 1
ATOM 2617 N N . ALA A 1 328 ? 18.816 -20.448 -9.894 1.00 40.78 328 ALA A N 1
ATOM 2618 C CA . ALA A 1 328 ? 20.052 -20.516 -9.113 1.00 40.78 328 ALA A CA 1
ATOM 2619 C C . ALA A 1 328 ? 20.008 -19.595 -7.875 1.00 40.78 328 ALA A C 1
ATOM 2621 O O . ALA A 1 328 ? 20.348 -20.026 -6.771 1.00 40.78 328 ALA A O 1
ATOM 2622 N N . LEU A 1 329 ? 19.485 -18.370 -8.021 1.00 43.06 329 LEU A N 1
ATOM 2623 C CA . LEU A 1 329 ? 19.255 -17.421 -6.918 1.00 43.06 329 LEU A CA 1
ATOM 2624 C C . LEU A 1 329 ? 18.193 -17.911 -5.913 1.00 43.06 329 LEU A C 1
ATOM 2626 O O . LEU A 1 329 ? 18.346 -17.732 -4.701 1.00 43.06 329 LEU A O 1
ATOM 2630 N N . LEU A 1 330 ? 17.138 -18.582 -6.389 1.00 40.59 330 LEU A N 1
ATOM 2631 C CA . LEU A 1 330 ? 16.118 -19.202 -5.533 1.00 40.59 330 LEU A CA 1
ATOM 2632 C C . LEU A 1 330 ? 16.646 -20.451 -4.795 1.00 40.59 330 LEU A C 1
ATOM 2634 O O . LEU A 1 330 ? 16.288 -20.667 -3.634 1.00 40.59 330 LEU A O 1
ATOM 2638 N N . LEU A 1 331 ? 17.523 -21.245 -5.423 1.00 37.00 331 LEU A N 1
ATOM 2639 C CA . LEU A 1 331 ? 18.117 -22.457 -4.843 1.00 37.00 331 LEU A CA 1
ATOM 2640 C C . LEU A 1 331 ? 19.207 -22.147 -3.809 1.00 37.00 331 LEU A C 1
ATOM 2642 O O . LEU A 1 331 ? 19.211 -22.767 -2.741 1.00 37.00 331 LEU A O 1
ATOM 2646 N N . LEU A 1 332 ? 20.056 -21.141 -4.043 1.00 36.09 332 LEU A N 1
ATOM 2647 C CA . LEU A 1 332 ? 21.038 -20.652 -3.060 1.00 36.09 332 LEU A CA 1
ATOM 2648 C C . LEU A 1 332 ? 20.367 -20.160 -1.766 1.00 36.09 332 LEU A C 1
ATOM 2650 O O . LEU A 1 332 ? 20.886 -20.371 -0.668 1.00 36.09 332 LEU A O 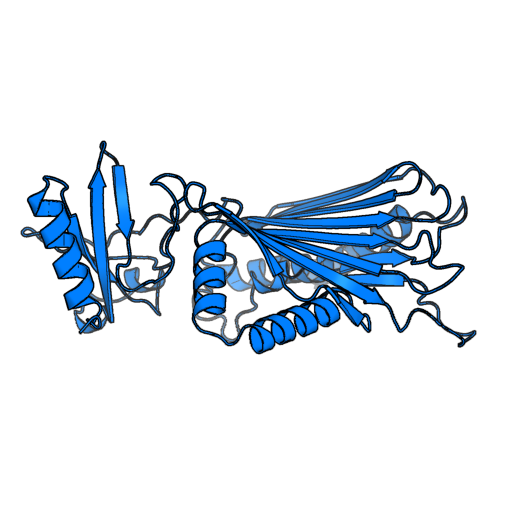1
ATOM 2654 N N . ALA A 1 333 ? 19.162 -19.590 -1.863 1.00 35.84 333 ALA A N 1
ATOM 2655 C CA . ALA A 1 333 ? 18.376 -19.212 -0.690 1.00 35.84 333 ALA A CA 1
ATOM 2656 C C . ALA A 1 333 ? 17.844 -20.424 0.106 1.00 35.84 333 ALA A C 1
ATOM 2658 O O . ALA A 1 333 ? 17.650 -20.301 1.317 1.00 35.84 333 ALA A O 1
ATOM 2659 N N . SER A 1 334 ? 17.638 -21.575 -0.548 1.00 34.88 334 SER A N 1
ATOM 2660 C CA . SER A 1 334 ? 17.124 -22.810 0.065 1.00 34.88 334 SER A CA 1
ATOM 2661 C C . SER A 1 334 ? 18.218 -23.710 0.660 1.00 34.88 334 SER A C 1
ATOM 2663 O O . SER A 1 334 ? 18.002 -24.309 1.713 1.00 34.88 334 SER A O 1
ATOM 2665 N N . LEU A 1 335 ? 19.422 -23.743 0.070 1.00 30.09 335 LEU A N 1
ATOM 2666 C CA . LEU A 1 335 ? 20.526 -24.582 0.558 1.00 30.09 335 LEU A CA 1
ATOM 2667 C C . LEU A 1 335 ? 21.075 -24.115 1.918 1.00 30.09 335 LEU A C 1
ATOM 2669 O O . LEU A 1 335 ? 21.443 -24.935 2.754 1.00 30.09 335 LEU A O 1
ATOM 2673 N N . ILE A 1 336 ? 21.068 -22.806 2.186 1.00 37.72 336 ILE A N 1
ATOM 2674 C CA . ILE A 1 336 ? 21.516 -22.261 3.481 1.00 37.72 336 ILE A CA 1
ATOM 2675 C C . ILE A 1 336 ? 20.475 -22.524 4.586 1.00 37.72 336 ILE A C 1
ATOM 2677 O O . ILE A 1 336 ? 20.838 -22.690 5.748 1.00 37.72 336 ILE A O 1
ATOM 2681 N N . ALA A 1 337 ? 19.186 -22.636 4.238 1.00 33.44 337 ALA A N 1
ATOM 2682 C CA . ALA A 1 337 ? 18.142 -23.008 5.196 1.00 33.44 337 ALA A CA 1
ATOM 2683 C C . ALA A 1 337 ? 18.285 -24.466 5.674 1.00 33.44 337 ALA A C 1
ATOM 2685 O O . ALA A 1 337 ? 18.019 -24.751 6.838 1.00 33.44 337 ALA A O 1
ATOM 2686 N N . ALA A 1 338 ? 18.775 -25.369 4.816 1.00 30.94 338 ALA A N 1
ATOM 2687 C CA . ALA A 1 338 ? 19.064 -26.751 5.200 1.00 30.94 338 ALA A CA 1
ATOM 2688 C C . ALA A 1 338 ? 20.290 -26.871 6.127 1.00 30.94 338 ALA A C 1
ATOM 2690 O O . ALA A 1 338 ? 20.314 -27.740 6.992 1.00 30.94 338 ALA A O 1
ATOM 2691 N N . ILE A 1 339 ? 21.280 -25.980 6.000 1.00 32.75 339 ILE A N 1
ATOM 2692 C CA . ILE A 1 339 ? 22.489 -25.996 6.844 1.00 32.75 339 ILE A CA 1
ATOM 2693 C C . ILE A 1 339 ? 22.212 -25.427 8.248 1.00 32.75 339 ILE A C 1
ATOM 2695 O O . ILE A 1 339 ? 22.803 -25.893 9.215 1.00 32.75 339 ILE A O 1
ATOM 2699 N N . ILE A 1 340 ? 21.270 -24.487 8.388 1.00 35.50 340 ILE A N 1
ATOM 2700 C CA . ILE A 1 340 ? 20.870 -23.925 9.696 1.00 35.50 340 ILE A CA 1
ATOM 2701 C C . ILE A 1 340 ? 19.850 -24.822 10.429 1.00 35.50 340 ILE A C 1
ATOM 2703 O O . ILE A 1 340 ? 19.677 -24.692 11.629 1.00 35.50 340 ILE A O 1
ATOM 2707 N N . ALA A 1 341 ? 19.192 -25.764 9.745 1.00 32.31 341 ALA A N 1
ATOM 2708 C CA . ALA A 1 341 ? 18.316 -26.751 10.391 1.00 32.31 341 ALA A CA 1
ATOM 2709 C C . ALA A 1 341 ? 19.065 -27.999 10.914 1.00 32.31 341 ALA A C 1
ATOM 2711 O O . ALA A 1 341 ? 18.454 -28.855 11.552 1.00 32.31 341 ALA A O 1
ATOM 2712 N N . VAL A 1 342 ? 20.367 -28.123 10.622 1.00 33.25 342 VAL A N 1
ATOM 2713 C CA . VAL A 1 342 ? 21.223 -29.274 10.987 1.00 33.25 342 VAL A CA 1
ATOM 2714 C C . VAL A 1 342 ? 22.333 -28.885 11.988 1.00 33.25 342 VAL A C 1
ATOM 2716 O O . VAL A 1 342 ? 23.069 -29.751 12.461 1.00 33.25 342 VAL A O 1
ATOM 2719 N N . LEU A 1 343 ? 22.416 -27.607 12.373 1.00 32.06 343 LEU A N 1
ATOM 2720 C CA . LEU A 1 343 ? 23.264 -27.064 13.445 1.00 32.06 343 LEU A CA 1
ATOM 2721 C C . LEU A 1 343 ? 22.382 -26.401 14.501 1.00 32.06 343 LEU A C 1
ATOM 2723 O O . LEU A 1 343 ? 22.707 -26.549 15.699 1.00 32.06 343 LEU A O 1
#

Mean predicted aligned error: 7.97 Å

Nearest PDB structures (foldseek):
  3kd4-assembly1_A  TM=6.388E-01  e=8.994E-05  Parabacteroides distasonis ATCC 8503
  7khy-assembly1_A  TM=5.397E-01  e=1.467E+00  Enterobacter cloacae
  5fdh-assembly1_B  TM=4.962E-01  e=1.170E+00  Serratia marcescens
  3hlz-assembly1_A  TM=4.252E-01  e=1.841E+00  Bacteroides thetaiotaomicron VPI-5482
  3dtq-assembly1_A  TM=2.727E-01  e=1.553E+00  Homo sapiens

Secondary structure (DSSP, 8-state):
-----HHHHHHHHHHHHHHTT--EEEEEE-TTTGGGGGGSPS-GGG--EEEEEEEETTEEEEE-TTSSS----TTTSPPP---EEEE--TT---EEEPP--TTSEEEEEEEEEE-TTTTSS--EEEEEEEEETHHHHHHHHHHHHS-HHHHHHHHHHHHHHHHTS-EEEEEEEEEEEEETTTTEEEEEEEEEE-------TT----EEEEEPGGGGGSPPPS-TTSPEEP---SEEEEEEEEE-SS-----EEEEEEE-SSEEEEEEEEEETTEEEEEEEEEE--SEE-GGGHHHHHHHHHHHHHT-EEEEESSPPPTT--HHHHHHHHHHHHHHHHHHHT--